Protein AF-0000000068883481 (afdb_homodimer)

Foldseek 3Di:
DPPPDPVVVVVVLVVVLVVVLVVPQDPVLCVLLVPPLVVLLVQVVVVVDFDFLVNVCVVVVHDSVVSVVSVVVNVVSVQWDWDADDVDRVTTGIHGDPVSVVSNVRSVVSSVVSVCVSQPPPDPVRVVVVVVVVVVVVVVVVVVVVVVVVVPPPPPPPPPDPPPPDPPPPPPPPPPD/DPPPDPVVVVVVLVVVLVVVLVVPQDPVLCVLLVPPLVVLLVQVVPVVDFDFLVNVCVVVVHDSVVSVVSVVVNVVSVQWDWDADDVDRVTTTIHGDPVNVVSNVRSVVSSVVSVCVSQPPPDPVRVVVVVVVVVVVVVVVVVVVVVVVVVPPPPPPPPPPPPPDPPPPPPPPPPPD

pLDDT: mean 84.45, std 19.69, range [25.8, 98.0]

Radius of gyration: 30.81 Å; Cα contacts (8 Å, |Δi|>4): 284; chains: 2; bounding box: 156×58×74 Å

Organism: Bifidobacterium longum (strain NCC 2705) (NCBI:txid206672)

InterPro domains:
  IPR000835 MarR-type HTH domain [PF12802] (36-90)
  IPR000835 MarR-type HTH domain [PR00598] (68-83)
  IPR000835 MarR-type HTH domain [PR00598] (87-103)
  IPR000835 MarR-type HTH domain [PR00598] (117-137)
  IPR000835 MarR-type HTH domain [PS50995] (3-139)
  IPR000835 MarR-type HTH domain [SM00347] (25-127)
  IPR036388 Winged helix-like DNA-binding domain superfamily [G3DSA:1.10.10.10] (5-157)
  IPR036390 Winged helix DNA-binding domain superfamily [SSF46785] (11-139)

Secondary structure (DSSP, 8-state):
-----HHHHHHHHHHHHHHHHHHTS-HHHHHHHTT-HHHHHHHHHTTTS---HHHHHHHHT--HHHHHHHHHHHHHTTSEEEEEETTEEEEEEEEE-HHHHHHHHHHHHHHHHHHHHHTTT--HHHHHHHHHHHHHHHHHHHHHHHHHHHHHS------------------------/-----HHHHHHHHHHHHHHHHHHTS-HHHHHHHTT-HHHHHHHHHTTTS---HHHHHHHHT--HHHHHHHHHHHHHTTSEEEEEETTEEEEEEEEE-HHHHHHHHHHHHHHHHHHHHHTTT--HHHHHHHHHHHHHHHHHHHHHHHHHHHHHS------------------------

Nearest PDB structures (foldseek):
  3bpx-assembly1_A  TM=6.883E-01  e=1.322E-06  unclassified
  7dvt-assembly1_A  TM=6.111E-01  e=5.299E-07  Streptococcus agalactiae NEM316
  1lnw-assembly7_A  TM=6.909E-01  e=2.745E-06  Pseudomonas aeruginosa
  7dvr-assembly1_A-2  TM=5.542E-01  e=4.986E-07  Streptococcus agalactiae NEM316
  4zzl-assembly1_B  TM=6.519E-01  e=1.905E-06  Pseudomonas aeruginosa

Structure (mmCIF, N/CA/C/O backbone):
data_AF-0000000068883481-model_v1
#
loop_
_entity.id
_entity.type
_entity.pdbx_description
1 polymer 'Possible MarR-type transcriptional regulator'
#
loop_
_atom_site.group_PDB
_atom_site.id
_atom_site.type_symbol
_atom_site.label_atom_id
_atom_site.label_alt_id
_atom_site.label_comp_id
_atom_site.label_asym_id
_atom_site.label_entity_id
_atom_site.label_seq_id
_atom_site.pdbx_PDB_ins_code
_atom_site.Cartn_x
_atom_site.Cartn_y
_atom_site.Cartn_z
_atom_site.occupancy
_atom_site.B_iso_or_equiv
_atom_site.auth_seq_id
_atom_site.auth_comp_id
_atom_site.auth_asym_id
_atom_site.auth_atom_id
_atom_site.pdbx_PDB_model_num
ATOM 1 N N . MET A 1 1 ? 13.914 15.008 17.234 1 32.06 1 MET A N 1
ATOM 2 C CA . MET A 1 1 ? 14.109 13.648 16.75 1 32.06 1 MET A CA 1
ATOM 3 C C . MET A 1 1 ? 12.953 13.219 15.852 1 32.06 1 MET A C 1
ATOM 5 O O . MET A 1 1 ? 11.797 13.203 16.281 1 32.06 1 MET A O 1
ATOM 9 N N . ASP A 1 2 ? 12.742 13.68 14.773 1 41.66 2 ASP A N 1
ATOM 10 C CA . ASP A 1 2 ? 11.711 13.438 13.773 1 41.66 2 ASP A CA 1
ATOM 11 C C . ASP A 1 2 ? 11.242 11.984 13.812 1 41.66 2 ASP A C 1
ATOM 13 O O . ASP A 1 2 ? 11.984 11.078 13.422 1 41.66 2 ASP A O 1
ATOM 17 N N . GLN A 1 3 ? 10.891 11.477 15.055 1 51.5 3 GLN A N 1
ATOM 18 C CA . GLN A 1 3 ? 10.469 10.156 15.516 1 51.5 3 GLN A CA 1
ATOM 19 C C . GLN A 1 3 ? 9.852 9.352 14.383 1 51.5 3 GLN A C 1
ATOM 21 O O . GLN A 1 3 ? 8.922 9.812 13.711 1 51.5 3 GLN A O 1
ATOM 26 N N . HIS A 1 4 ? 10.727 8.469 13.859 1 62.94 4 HIS A N 1
ATOM 27 C CA . HIS A 1 4 ? 10.344 7.535 12.805 1 62.94 4 HIS A CA 1
ATOM 28 C C . HIS A 1 4 ? 8.969 6.926 13.078 1 62.94 4 HIS A C 1
ATOM 30 O O . HIS A 1 4 ? 8.773 6.27 14.109 1 62.94 4 HIS A O 1
ATOM 36 N N . ILE A 1 5 ? 7.996 7.52 12.43 1 85.19 5 ILE A N 1
ATOM 37 C CA . ILE A 1 5 ? 6.621 7.043 12.531 1 85.19 5 ILE A CA 1
ATOM 38 C C . ILE A 1 5 ? 6.539 5.602 12.031 1 85.19 5 ILE A C 1
ATOM 40 O O . ILE A 1 5 ? 6.891 5.316 10.883 1 85.19 5 ILE A O 1
ATOM 44 N N . LEU A 1 6 ? 6.324 4.699 12.992 1 92.56 6 LEU A N 1
ATOM 45 C CA . LEU A 1 6 ? 6.316 3.264 12.727 1 92.56 6 LEU A CA 1
ATOM 46 C C . LEU A 1 6 ? 5.438 2.938 11.523 1 92.56 6 LEU A C 1
ATOM 48 O O . LEU A 1 6 ? 5.816 2.131 10.672 1 92.56 6 LEU A O 1
ATOM 52 N N . SER A 1 7 ? 4.309 3.568 11.43 1 93.62 7 SER A N 1
ATOM 53 C CA . SER A 1 7 ? 3.385 3.287 10.336 1 93.62 7 SER A CA 1
ATOM 54 C C . SER A 1 7 ? 3.998 3.65 8.984 1 93.62 7 SER A C 1
ATOM 56 O O . SER A 1 7 ? 3.771 2.961 7.992 1 93.62 7 SER A O 1
ATOM 58 N N . ILE A 1 8 ? 4.785 4.633 8.961 1 89.88 8 ILE A N 1
ATOM 59 C CA . ILE A 1 8 ? 5.445 5.07 7.738 1 89.88 8 ILE A CA 1
ATOM 60 C C . ILE A 1 8 ? 6.543 4.074 7.359 1 89.88 8 ILE A C 1
ATOM 62 O O . ILE A 1 8 ? 6.684 3.717 6.188 1 89.88 8 ILE A O 1
ATOM 66 N N . GLU A 1 9 ? 7.273 3.656 8.312 1 93.38 9 GLU A N 1
ATOM 67 C CA . GLU A 1 9 ? 8.328 2.68 8.062 1 93.38 9 GLU A CA 1
ATOM 68 C C . GLU A 1 9 ? 7.754 1.349 7.59 1 93.38 9 GLU A C 1
ATOM 70 O O . GLU A 1 9 ? 8.312 0.703 6.703 1 93.38 9 GLU A O 1
ATOM 75 N N . MET A 1 10 ? 6.707 0.921 8.18 1 95.19 10 MET A N 1
ATOM 76 C CA . MET A 1 10 ? 6.039 -0.309 7.766 1 95.19 10 MET A CA 1
ATOM 77 C C . MET A 1 10 ? 5.547 -0.2 6.324 1 95.19 10 MET A C 1
ATOM 79 O O . MET A 1 10 ? 5.684 -1.145 5.543 1 95.19 10 MET A O 1
ATOM 83 N N . ARG A 1 11 ? 5.012 0.923 6.047 1 94 11 ARG A N 1
ATOM 84 C CA . ARG A 1 11 ? 4.566 1.168 4.68 1 94 11 ARG A CA 1
ATOM 85 C C . ARG A 1 11 ? 5.734 1.099 3.701 1 94 11 ARG A C 1
ATOM 87 O O . ARG A 1 11 ? 5.605 0.526 2.617 1 94 11 ARG A O 1
ATOM 94 N N . ALA A 1 12 ? 6.809 1.699 4.078 1 93.19 12 ALA A N 1
ATOM 95 C CA . ALA A 1 12 ? 7.992 1.679 3.221 1 93.19 12 ALA A CA 1
ATOM 96 C C . ALA A 1 12 ? 8.461 0.248 2.969 1 93.19 12 ALA A C 1
ATOM 98 O O . ALA A 1 12 ? 8.844 -0.096 1.848 1 93.19 12 ALA A O 1
ATOM 99 N N . VAL A 1 13 ? 8.445 -0.566 3.982 1 96.88 13 VAL A N 1
ATOM 100 C CA . VAL A 1 13 ? 8.844 -1.962 3.834 1 96.88 13 VAL A CA 1
ATOM 101 C C . VAL A 1 13 ? 7.891 -2.674 2.877 1 96.88 13 VAL A C 1
ATOM 103 O O . VAL A 1 13 ? 8.328 -3.377 1.964 1 96.88 13 VAL A O 1
ATOM 106 N N . THR A 1 14 ? 6.617 -2.484 3.111 1 96.44 14 THR A N 1
ATOM 107 C CA . THR A 1 14 ? 5.613 -3.135 2.273 1 96.44 14 THR A CA 1
ATOM 108 C C . THR A 1 14 ? 5.77 -2.709 0.816 1 96.44 14 THR A C 1
ATOM 110 O O . THR A 1 14 ? 5.699 -3.541 -0.091 1 96.44 14 THR A O 1
ATOM 113 N N . LYS A 1 15 ? 6.035 -1.488 0.583 1 94.38 15 LYS A N 1
ATOM 114 C CA . LYS A 1 15 ? 6.246 -0.984 -0.771 1 94.38 15 LYS A CA 1
ATOM 115 C C . LYS A 1 15 ? 7.508 -1.579 -1.39 1 94.38 15 LYS A C 1
ATOM 117 O O . LYS A 1 15 ? 7.512 -1.949 -2.566 1 94.38 15 LYS A O 1
ATOM 122 N N . ALA A 1 16 ? 8.547 -1.583 -0.617 1 95.38 16 ALA A N 1
ATOM 123 C CA . ALA A 1 16 ? 9.797 -2.154 -1.097 1 95.38 16 ALA A CA 1
ATOM 124 C C . ALA A 1 16 ? 9.625 -3.623 -1.47 1 95.38 16 ALA A C 1
ATOM 126 O O . ALA A 1 16 ? 10.164 -4.082 -2.484 1 95.38 16 ALA A O 1
ATOM 127 N N . VAL A 1 17 ? 8.914 -4.332 -0.667 1 96.31 17 VAL A N 1
ATOM 128 C CA . VAL A 1 17 ? 8.641 -5.738 -0.931 1 96.31 17 VAL A CA 1
ATOM 129 C C . VAL A 1 17 ? 7.863 -5.875 -2.24 1 96.31 17 VAL A C 1
ATOM 131 O O . VAL A 1 17 ? 8.219 -6.691 -3.096 1 96.31 17 VAL A O 1
ATOM 134 N N . ASP A 1 18 ? 6.852 -5.102 -2.379 1 93.69 18 ASP A N 1
ATOM 135 C CA . ASP A 1 18 ? 6.047 -5.152 -3.596 1 93.69 18 ASP A CA 1
ATOM 136 C C . ASP A 1 18 ? 6.898 -4.855 -4.828 1 93.69 18 ASP A C 1
ATOM 138 O O . ASP A 1 18 ? 6.785 -5.539 -5.848 1 93.69 18 ASP A O 1
ATOM 142 N N . ARG A 1 19 ? 7.68 -3.871 -4.703 1 92.56 19 ARG A N 1
ATOM 143 C CA . ARG A 1 19 ? 8.57 -3.502 -5.801 1 92.56 19 ARG A CA 1
ATOM 144 C C . ARG A 1 19 ? 9.523 -4.645 -6.141 1 92.56 19 ARG A C 1
ATOM 146 O O . ARG A 1 19 ? 9.688 -4.992 -7.309 1 92.56 19 ARG A O 1
ATOM 153 N N . TYR A 1 20 ? 10.117 -5.191 -5.133 1 94.25 20 TYR A N 1
ATOM 154 C CA . TYR A 1 20 ? 11.086 -6.266 -5.34 1 94.25 20 TYR A CA 1
ATOM 155 C C . TYR A 1 20 ? 10.422 -7.5 -5.93 1 94.25 20 TYR A C 1
ATOM 157 O O . TYR A 1 20 ? 11 -8.18 -6.781 1 94.25 20 TYR A O 1
ATOM 165 N N . LEU A 1 21 ? 9.234 -7.777 -5.523 1 93.12 21 LEU A N 1
ATOM 166 C CA . LEU A 1 21 ? 8.477 -8.883 -6.098 1 93.12 21 LEU A CA 1
ATOM 167 C C . LEU A 1 21 ? 8.25 -8.672 -7.59 1 93.12 21 LEU A C 1
ATOM 169 O O . LEU A 1 21 ? 8.344 -9.617 -8.375 1 93.12 21 LEU A O 1
ATOM 173 N N . GLY A 1 22 ? 7.953 -7.496 -7.934 1 91.62 22 GLY A N 1
ATOM 174 C CA . GLY A 1 22 ? 7.789 -7.168 -9.344 1 91.62 22 GLY A CA 1
ATOM 175 C C . GLY A 1 22 ? 9.07 -7.316 -10.141 1 91.62 22 GLY A C 1
ATOM 176 O O . GLY A 1 22 ? 9.07 -7.895 -11.227 1 91.62 22 GLY A O 1
ATOM 177 N N . GLU A 1 23 ? 10.102 -6.82 -9.562 1 90.19 23 GLU A N 1
ATOM 178 C CA . GLU A 1 23 ? 11.391 -6.828 -10.242 1 90.19 23 GLU A CA 1
ATOM 179 C C . GLU A 1 23 ? 11.938 -8.242 -10.375 1 90.19 23 GLU A C 1
ATOM 181 O O . GLU A 1 23 ? 12.539 -8.594 -11.391 1 90.19 23 GLU A O 1
ATOM 186 N N . SER A 1 24 ? 11.758 -9.031 -9.367 1 92.81 24 SER A N 1
ATOM 187 C CA . SER A 1 24 ? 12.359 -10.359 -9.328 1 92.81 24 SER A CA 1
ATOM 188 C C . SER A 1 24 ? 11.422 -11.406 -9.938 1 92.81 24 SER A C 1
ATOM 190 O O . SER A 1 24 ? 11.742 -12.594 -9.945 1 92.81 24 SER A O 1
ATOM 192 N N . MET A 1 25 ? 10.336 -10.961 -10.391 1 92 25 MET A N 1
ATOM 193 C CA . MET A 1 25 ? 9.398 -11.875 -11.039 1 92 25 MET A CA 1
ATOM 194 C C . MET A 1 25 ? 10.055 -12.57 -12.227 1 92 25 MET A C 1
ATOM 196 O O . MET A 1 25 ? 10.711 -11.922 -13.047 1 92 25 MET A O 1
ATOM 200 N N . PRO A 1 26 ? 9.812 -13.859 -12.281 1 90.19 26 PRO A N 1
ATOM 201 C CA . PRO A 1 26 ? 10.391 -14.562 -13.43 1 90.19 26 PRO A CA 1
ATOM 202 C C . PRO A 1 26 ? 9.93 -13.977 -14.766 1 90.19 26 PRO A C 1
ATOM 204 O O . PRO A 1 26 ? 8.766 -13.594 -14.906 1 90.19 26 PRO A O 1
ATOM 207 N N . GLN A 1 27 ? 10.836 -14 -15.688 1 87.19 27 GLN A N 1
ATOM 208 C CA . GLN A 1 27 ? 10.562 -13.43 -17 1 87.19 27 GLN A CA 1
ATOM 209 C C . GLN A 1 27 ? 9.398 -14.141 -17.688 1 87.19 27 GLN A C 1
ATOM 211 O O . GLN A 1 27 ? 8.562 -13.5 -18.312 1 87.19 27 GLN A O 1
ATOM 216 N N . THR A 1 28 ? 9.336 -15.383 -17.531 1 85.5 28 THR A N 1
ATOM 217 C CA . THR A 1 28 ? 8.273 -16.172 -18.156 1 85.5 28 THR A CA 1
ATOM 218 C C . THR A 1 28 ? 6.906 -15.734 -17.641 1 85.5 28 THR A C 1
ATOM 220 O O . THR A 1 28 ? 5.965 -15.586 -18.422 1 85.5 28 THR A O 1
ATOM 223 N N . ALA A 1 29 ? 6.848 -15.5 -16.375 1 89.06 29 ALA A N 1
ATOM 224 C CA . ALA A 1 29 ? 5.594 -15.047 -15.781 1 89.06 29 ALA A CA 1
ATOM 225 C C . ALA A 1 29 ? 5.25 -13.625 -16.234 1 89.06 29 ALA A C 1
ATOM 227 O O . ALA A 1 29 ? 4.094 -13.336 -16.547 1 89.06 29 ALA A O 1
ATOM 228 N N . ARG A 1 30 ? 6.258 -12.836 -16.281 1 86.94 30 ARG A N 1
ATOM 229 C CA . ARG A 1 30 ? 6.059 -11.453 -16.719 1 86.94 30 ARG A CA 1
ATOM 230 C C . ARG A 1 30 ? 5.535 -11.398 -18.156 1 86.94 30 ARG A C 1
ATOM 232 O O . ARG A 1 30 ? 4.562 -10.695 -18.438 1 86.94 30 ARG A O 1
ATOM 239 N N . GLU A 1 31 ? 6.113 -12.117 -18.969 1 85 31 GLU A N 1
ATOM 240 C CA . GLU A 1 31 ? 5.758 -12.117 -20.391 1 85 31 GLU A CA 1
ATOM 241 C C . GLU A 1 31 ? 4.387 -12.742 -20.625 1 85 31 GLU A C 1
ATOM 243 O O . GLU A 1 31 ? 3.596 -12.242 -21.422 1 85 31 GLU A O 1
ATOM 248 N N . THR A 1 32 ? 4.133 -13.742 -19.922 1 84.56 32 THR A N 1
ATOM 249 C CA . THR A 1 32 ? 2.898 -14.492 -20.125 1 84.56 32 THR A CA 1
ATOM 250 C C . THR A 1 32 ? 1.702 -13.719 -19.578 1 84.56 32 THR A C 1
ATOM 252 O O . THR A 1 32 ? 0.624 -13.727 -20.172 1 84.56 32 THR A O 1
ATOM 255 N N . THR A 1 33 ? 1.95 -12.945 -18.562 1 82.75 33 THR A N 1
ATOM 256 C CA . THR A 1 33 ? 0.82 -12.305 -17.906 1 82.75 33 THR A CA 1
ATOM 257 C C . THR A 1 33 ? 0.653 -10.867 -18.391 1 82.75 33 THR A C 1
ATOM 259 O O . THR A 1 33 ? -0.414 -10.273 -18.219 1 82.75 33 THR A O 1
ATOM 262 N N . GLY A 1 34 ? 1.689 -10.367 -19 1 78.75 34 GLY A N 1
ATOM 263 C CA . GLY A 1 34 ? 1.624 -9.008 -19.5 1 78.75 34 GLY A CA 1
ATOM 264 C C . GLY A 1 34 ? 1.314 -7.988 -18.422 1 78.75 34 GLY A C 1
ATOM 265 O O . GLY A 1 34 ? 0.537 -7.059 -18.641 1 78.75 34 GLY A O 1
ATOM 266 N N . GLY A 1 35 ? 1.676 -8.289 -17.281 1 78.38 35 GLY A N 1
ATOM 267 C CA . GLY A 1 35 ? 1.436 -7.348 -16.203 1 78.38 35 GLY A CA 1
ATOM 268 C C . GLY A 1 35 ? 0.246 -7.719 -15.336 1 78.38 35 GLY A C 1
A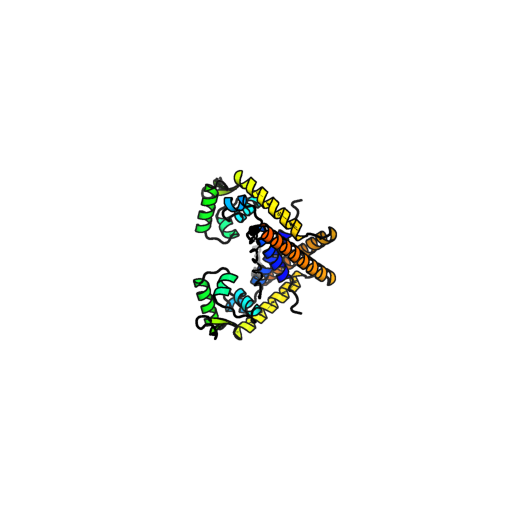TOM 269 O O . GLY A 1 35 ? -0.06 -7.031 -14.359 1 78.38 35 GLY A O 1
ATOM 270 N N . ASN A 1 36 ? -0.346 -8.836 -15.625 1 86.44 36 ASN A N 1
ATOM 271 C CA . ASN A 1 36 ? -1.564 -9.18 -14.898 1 86.44 36 ASN A CA 1
ATOM 272 C C . ASN A 1 36 ? -1.319 -10.305 -13.898 1 86.44 36 ASN A C 1
ATOM 274 O O . ASN A 1 36 ? -2.244 -11.039 -13.547 1 86.44 36 ASN A O 1
ATOM 278 N N . ALA A 1 37 ? -0.091 -10.43 -13.516 1 91.75 37 ALA A N 1
ATOM 279 C CA . ALA A 1 37 ? 0.292 -11.438 -12.539 1 91.75 37 ALA A CA 1
ATOM 280 C C . ALA A 1 37 ? -0.534 -11.312 -11.258 1 91.75 37 ALA A C 1
ATOM 282 O O . ALA A 1 37 ? -0.848 -12.312 -10.609 1 91.75 37 ALA A O 1
ATOM 283 N N . HIS A 1 38 ? -0.896 -10.148 -10.961 1 90.62 38 HIS A N 1
ATOM 284 C CA . HIS A 1 38 ? -1.665 -9.914 -9.742 1 90.62 38 HIS A CA 1
ATOM 285 C C . HIS A 1 38 ? -3.062 -10.516 -9.852 1 90.62 38 HIS A C 1
ATOM 287 O O . HIS A 1 38 ? -3.615 -10.992 -8.859 1 90.62 38 HIS A O 1
ATOM 293 N N . ILE A 1 39 ? -3.596 -10.484 -10.992 1 94 39 ILE A N 1
ATOM 294 C CA . ILE A 1 39 ? -4.914 -11.078 -11.188 1 94 39 ILE A CA 1
ATOM 295 C C . ILE A 1 39 ? -4.82 -12.594 -11.078 1 94 39 ILE A C 1
ATOM 297 O O . ILE A 1 39 ? -5.668 -13.234 -10.445 1 94 39 ILE A O 1
ATOM 301 N N . ILE A 1 40 ? -3.814 -13.141 -11.648 1 94.56 40 ILE A N 1
ATOM 302 C CA . ILE A 1 40 ? -3.592 -14.578 -11.586 1 94.56 40 ILE A CA 1
ATOM 303 C C . ILE A 1 40 ? -3.441 -15.016 -10.133 1 94.56 40 ILE A C 1
ATOM 305 O O . ILE A 1 40 ? -4.062 -15.992 -9.703 1 94.56 40 ILE A O 1
ATOM 309 N N . MET A 1 41 ? -2.684 -14.281 -9.438 1 93.06 41 MET A N 1
ATOM 310 C CA . MET A 1 41 ? -2.463 -14.617 -8.031 1 93.06 41 MET A CA 1
ATOM 311 C C . MET A 1 41 ? -3.75 -14.469 -7.23 1 93.06 41 MET A C 1
ATOM 313 O O . MET A 1 41 ? -4.023 -15.266 -6.332 1 93.06 41 MET A O 1
ATOM 317 N N . PHE A 1 42 ? -4.438 -13.461 -7.512 1 93.12 42 PHE A N 1
ATOM 318 C CA . PHE A 1 42 ? -5.715 -13.258 -6.836 1 93.12 42 PHE A CA 1
ATOM 319 C C . PHE A 1 42 ? -6.641 -14.445 -7.07 1 93.12 42 PHE A C 1
ATOM 321 O O . PHE A 1 42 ? -7.227 -14.977 -6.129 1 93.12 42 PHE A O 1
ATOM 328 N N . LEU A 1 43 ? -6.762 -14.875 -8.297 1 95.81 43 LEU A N 1
ATOM 329 C CA . LEU A 1 43 ? -7.598 -16.016 -8.641 1 95.81 43 LEU A CA 1
ATOM 330 C C . LEU A 1 43 ? -7.094 -17.297 -7.965 1 95.81 43 LEU A C 1
ATOM 332 O O . LEU A 1 43 ? -7.887 -18.094 -7.461 1 95.81 43 LEU A O 1
ATOM 336 N N . ALA A 1 44 ? -5.797 -17.453 -7.949 1 94.69 44 ALA A N 1
ATOM 337 C CA . ALA A 1 44 ? -5.184 -18.625 -7.34 1 94.69 44 ALA A CA 1
ATOM 338 C C . ALA A 1 44 ? -5.508 -18.703 -5.852 1 94.69 44 ALA A C 1
ATOM 340 O O . ALA A 1 44 ? -5.773 -19.781 -5.32 1 94.69 44 ALA A O 1
ATOM 341 N N . ARG A 1 45 ? -5.559 -17.625 -5.203 1 90.62 45 ARG A N 1
ATOM 342 C CA . ARG A 1 45 ? -5.809 -17.562 -3.766 1 90.62 45 ARG A CA 1
ATOM 343 C C . ARG A 1 45 ? -7.293 -17.734 -3.461 1 90.62 45 ARG A C 1
ATOM 345 O O . ARG A 1 45 ? -7.672 -17.984 -2.312 1 90.62 45 ARG A O 1
ATOM 352 N N . ASN A 1 46 ? -8.07 -17.578 -4.453 1 93.31 46 ASN A N 1
ATOM 353 C CA . ASN A 1 46 ? -9.516 -17.641 -4.246 1 93.31 46 ASN A CA 1
ATOM 354 C C . ASN A 1 46 ? -10.148 -18.781 -5.039 1 93.31 46 ASN A C 1
ATOM 356 O O . ASN A 1 46 ? -11.281 -18.656 -5.516 1 93.31 46 ASN A O 1
ATOM 360 N N . ARG A 1 47 ? -9.461 -19.797 -5.324 1 91.19 47 ARG A N 1
ATOM 361 C CA . ARG A 1 47 ? -9.945 -20.953 -6.094 1 91.19 47 ARG A CA 1
ATOM 362 C C . ARG A 1 47 ? -11.188 -21.547 -5.457 1 91.19 47 ARG A C 1
ATOM 364 O O . ARG A 1 47 ? -12.008 -22.156 -6.148 1 91.19 47 ARG A O 1
ATOM 371 N N . GLY A 1 48 ? -11.414 -21.312 -4.262 1 87.75 48 GLY A N 1
ATOM 372 C CA . GLY A 1 48 ? -12.555 -21.891 -3.566 1 87.75 48 GLY A CA 1
ATOM 373 C C . GLY A 1 48 ? -13.82 -21.047 -3.713 1 87.75 48 GLY A C 1
ATOM 374 O O . GLY A 1 48 ? -14.898 -21.469 -3.281 1 87.75 48 GLY A O 1
ATOM 375 N N . ARG A 1 49 ? -13.727 -20 -4.391 1 91.31 49 ARG A N 1
ATOM 376 C CA . ARG A 1 49 ? -14.852 -19.078 -4.574 1 91.31 49 ARG A CA 1
ATOM 377 C C . ARG A 1 49 ? -15.117 -18.828 -6.055 1 91.31 49 ARG A C 1
ATOM 379 O O . ARG A 1 49 ? -14.203 -18.938 -6.879 1 91.31 49 ARG A O 1
ATOM 386 N N . GLU A 1 50 ? -16.391 -18.578 -6.316 1 93.62 50 GLU A N 1
ATOM 387 C CA . GLU A 1 50 ? -16.719 -18.141 -7.668 1 93.62 50 GLU A CA 1
ATOM 388 C C . GLU A 1 50 ? -16.391 -16.656 -7.871 1 93.62 50 GLU A C 1
ATOM 390 O O . GLU A 1 50 ? -16.984 -15.789 -7.23 1 93.62 50 GLU A O 1
ATOM 395 N N . ILE A 1 51 ? -15.461 -16.453 -8.758 1 96.62 51 ILE A N 1
ATOM 396 C CA . ILE A 1 51 ? -15.047 -15.078 -9.031 1 96.62 51 ILE A CA 1
ATOM 397 C C . ILE A 1 51 ? -15.578 -14.641 -10.391 1 96.62 51 ILE A C 1
ATOM 399 O O . ILE A 1 51 ? -15.445 -15.367 -11.383 1 96.62 51 ILE A O 1
ATOM 403 N N . TYR A 1 52 ? -16.172 -13.453 -10.383 1 96.56 52 TYR A N 1
ATOM 404 C CA . TYR A 1 52 ? -16.719 -12.883 -11.609 1 96.56 52 TYR A CA 1
ATOM 405 C C . TYR A 1 52 ? -15.992 -11.602 -11.984 1 96.56 52 TYR A C 1
ATOM 407 O O . TYR A 1 52 ? -15.164 -11.102 -11.219 1 96.56 52 TYR A O 1
ATOM 415 N N . GLN A 1 53 ? -16.328 -11.203 -13.195 1 95.88 53 GLN A N 1
ATOM 416 C CA . GLN A 1 53 ? -15.648 -10.008 -13.68 1 95.88 53 GLN A CA 1
ATOM 417 C C . GLN A 1 53 ? -15.852 -8.836 -12.727 1 95.88 53 GLN A C 1
ATOM 419 O O . GLN A 1 53 ? -14.93 -8.047 -12.492 1 95.88 53 GLN A O 1
ATOM 424 N N . HIS A 1 54 ? -17 -8.766 -12.18 1 94.69 54 HIS A N 1
ATOM 425 C CA . HIS A 1 54 ? -17.297 -7.652 -11.289 1 94.69 54 HIS A CA 1
ATOM 426 C C . HIS A 1 54 ? -16.391 -7.66 -10.062 1 94.69 54 HIS A C 1
ATOM 428 O O . HIS A 1 54 ? -15.953 -6.602 -9.602 1 94.69 54 HIS A O 1
ATOM 434 N N . THR A 1 55 ? -16.094 -8.797 -9.602 1 94.5 55 THR A N 1
ATOM 435 C CA . THR A 1 55 ? -15.18 -8.922 -8.469 1 94.5 55 THR A CA 1
ATOM 436 C C . THR A 1 55 ? -13.797 -8.375 -8.82 1 94.5 55 THR A C 1
ATOM 438 O O . THR A 1 55 ? -13.172 -7.688 -8.008 1 94.5 55 THR A O 1
ATOM 441 N N . ILE A 1 56 ? -13.336 -8.617 -9.969 1 95 56 ILE A N 1
ATOM 442 C CA . ILE A 1 56 ? -12.039 -8.156 -10.453 1 95 56 ILE A CA 1
ATOM 443 C C . ILE A 1 56 ? -12.047 -6.633 -10.57 1 95 56 ILE A C 1
ATOM 445 O O . ILE A 1 56 ? -11.094 -5.969 -10.164 1 95 56 ILE A O 1
ATOM 449 N N . GLU A 1 57 ? -13.125 -6.105 -11.07 1 92.25 57 GLU A N 1
ATOM 450 C CA . GLU A 1 57 ? -13.289 -4.66 -11.203 1 92.25 57 GLU A CA 1
ATOM 451 C C . GLU A 1 57 ? -13.148 -3.963 -9.859 1 92.25 57 GLU A C 1
ATOM 453 O O . GLU A 1 57 ? -12.391 -2.994 -9.734 1 92.25 57 GLU A O 1
ATOM 458 N N . GLN A 1 58 ? -13.758 -4.523 -8.922 1 87.81 58 GLN A N 1
ATOM 459 C CA . GLN A 1 58 ? -13.773 -3.932 -7.586 1 87.81 58 GLN A CA 1
ATOM 460 C C . GLN A 1 58 ? -12.43 -4.105 -6.883 1 87.81 58 GLN A C 1
ATOM 462 O O . GLN A 1 58 ? -11.891 -3.15 -6.324 1 87.81 58 GLN A O 1
ATOM 467 N N . LYS A 1 59 ? -11.898 -5.262 -7.012 1 88.31 59 LYS A N 1
ATOM 468 C CA . LYS A 1 59 ? -10.672 -5.598 -6.293 1 88.31 59 LYS A CA 1
ATOM 469 C C . LYS A 1 59 ? -9.492 -4.781 -6.812 1 88.31 59 LYS A C 1
ATOM 471 O O . LYS A 1 59 ? -8.648 -4.336 -6.031 1 88.31 59 LYS A O 1
ATOM 476 N N . PHE A 1 60 ? -9.469 -4.543 -8.109 1 85.94 60 PHE A N 1
ATOM 477 C CA . PHE A 1 60 ? -8.305 -3.91 -8.703 1 85.94 60 PHE A CA 1
ATOM 478 C C . PHE A 1 60 ? -8.617 -2.484 -9.141 1 85.94 60 PHE A C 1
ATOM 480 O O . PHE A 1 60 ? -7.781 -1.811 -9.742 1 85.94 60 PHE A O 1
ATOM 487 N N . CYS A 1 61 ? -9.781 -2.039 -8.836 1 81.5 61 CYS A N 1
ATOM 488 C CA . CYS A 1 61 ? -10.219 -0.67 -9.078 1 81.5 61 CYS A CA 1
ATOM 489 C C . CYS A 1 61 ? -10.016 -0.286 -10.539 1 81.5 61 CYS A C 1
ATOM 491 O O . CYS A 1 61 ? -9.43 0.753 -10.836 1 81.5 61 CYS A O 1
ATOM 493 N N . ILE A 1 62 ? -10.523 -1.105 -11.375 1 84.69 62 ILE A N 1
ATOM 494 C CA . ILE A 1 62 ? -10.477 -0.829 -12.805 1 84.69 62 ILE A CA 1
ATOM 495 C C . ILE A 1 62 ? -11.891 -0.824 -13.383 1 84.69 62 ILE A C 1
ATOM 497 O O . ILE A 1 62 ? -12.812 -1.38 -12.781 1 84.69 62 ILE A O 1
ATOM 501 N N . THR A 1 63 ? -12.055 -0.196 -14.469 1 88.5 63 THR A N 1
ATOM 502 C CA . THR A 1 63 ? -13.367 -0.068 -15.102 1 88.5 63 THR A CA 1
ATOM 503 C C . THR A 1 63 ? -13.773 -1.381 -15.766 1 88.5 63 THR A C 1
ATOM 505 O O . THR A 1 63 ? -12.938 -2.25 -16 1 88.5 63 THR A O 1
ATOM 508 N N . ARG A 1 64 ? -15.039 -1.428 -16.047 1 94.25 64 ARG A N 1
ATOM 509 C CA . ARG A 1 64 ? -15.594 -2.602 -16.719 1 94.25 64 ARG A CA 1
ATOM 510 C C . ARG A 1 64 ? -14.922 -2.83 -18.062 1 94.25 64 ARG A C 1
ATOM 512 O O . ARG A 1 64 ? -14.586 -3.965 -18.406 1 94.25 64 ARG A O 1
ATOM 519 N N . SER A 1 65 ? -14.766 -1.839 -18.75 1 95.81 65 SER A N 1
ATOM 520 C CA . SER A 1 65 ? -14.148 -1.932 -20.078 1 95.81 65 SER A CA 1
ATOM 521 C C . SER A 1 65 ? -12.727 -2.479 -19.984 1 95.81 65 SER A C 1
ATOM 523 O O . SER A 1 65 ? -12.344 -3.354 -20.766 1 95.81 65 SER A O 1
ATOM 525 N N . THR A 1 66 ? -12.016 -2.016 -19.047 1 91.56 66 THR A N 1
ATOM 526 C CA . THR A 1 66 ? -10.648 -2.479 -18.844 1 91.56 66 THR A CA 1
ATOM 527 C C . THR A 1 66 ? -10.633 -3.945 -18.422 1 91.56 66 THR A C 1
ATOM 529 O O . THR A 1 66 ? -9.844 -4.738 -18.938 1 91.56 66 THR A O 1
ATOM 532 N N . ALA A 1 67 ? -11.469 -4.18 -17.484 1 95.5 67 ALA A N 1
ATOM 533 C CA . ALA A 1 67 ? -11.547 -5.559 -17.016 1 95.5 67 ALA A CA 1
ATOM 534 C C . ALA A 1 67 ? -11.875 -6.516 -18.156 1 95.5 67 ALA A C 1
ATOM 536 O O . ALA A 1 67 ? -11.258 -7.57 -18.297 1 95.5 67 ALA A O 1
ATOM 537 N N . SER A 1 68 ? -12.812 -6.145 -18.938 1 96.56 68 SER A N 1
ATOM 538 C CA . SER A 1 68 ? -13.211 -6.984 -20.062 1 96.56 68 SER A CA 1
ATOM 539 C C . SER A 1 68 ? -12.047 -7.207 -21.016 1 96.56 68 SER A C 1
ATOM 541 O O . SER A 1 68 ? -11.781 -8.336 -21.438 1 96.56 68 SER A O 1
ATOM 543 N N . ARG A 1 69 ? -11.375 -6.195 -21.281 1 96.06 69 ARG A N 1
ATOM 544 C CA . ARG A 1 69 ? -10.242 -6.27 -22.188 1 96.06 69 ARG A CA 1
ATOM 545 C C . ARG A 1 69 ? -9.133 -7.156 -21.625 1 96.06 69 ARG A C 1
ATOM 547 O O . ARG A 1 69 ? -8.617 -8.031 -22.328 1 96.06 69 ARG A O 1
ATOM 554 N N . VAL A 1 70 ? -8.812 -6.949 -20.422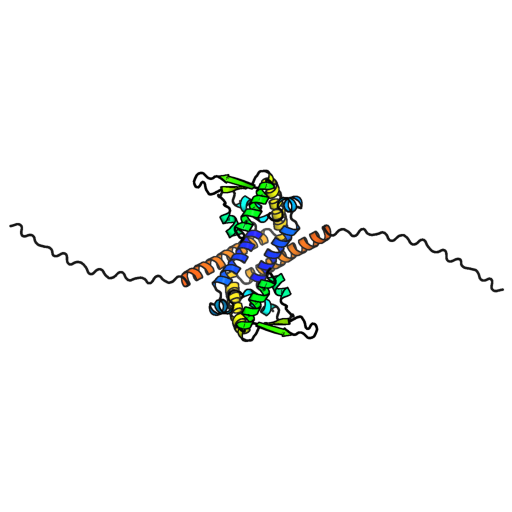 1 95.06 70 VAL A N 1
ATOM 555 C CA . VAL A 1 70 ? -7.719 -7.68 -19.781 1 95.06 70 VAL A CA 1
ATOM 556 C C . VAL A 1 70 ? -8.086 -9.156 -19.672 1 95.06 70 VAL A C 1
ATOM 558 O O . VAL A 1 70 ? -7.266 -10.031 -19.969 1 95.06 70 VAL A O 1
ATOM 561 N N . LEU A 1 71 ? -9.281 -9.398 -19.312 1 96.69 71 LEU A N 1
ATOM 562 C CA . LEU A 1 71 ? -9.711 -10.781 -19.156 1 96.69 71 LEU A CA 1
ATOM 563 C C . LEU A 1 71 ? -9.789 -11.484 -20.5 1 96.69 71 LEU A C 1
ATOM 565 O O . LEU A 1 71 ? -9.469 -12.672 -20.609 1 96.69 71 LEU A O 1
ATOM 569 N N . ALA A 1 72 ? -10.227 -10.766 -21.484 1 96.88 72 ALA A N 1
ATOM 570 C CA . ALA A 1 72 ? -10.258 -11.336 -22.828 1 96.88 72 ALA A CA 1
ATOM 571 C C . ALA A 1 72 ? -8.859 -11.695 -23.312 1 96.88 72 ALA A C 1
ATOM 573 O O . ALA A 1 72 ? -8.648 -12.758 -23.906 1 96.88 72 ALA A O 1
ATOM 574 N N . LEU A 1 73 ? -7.965 -10.875 -23.047 1 95.31 73 LEU A N 1
ATOM 575 C CA . LEU A 1 73 ? -6.578 -11.133 -23.422 1 95.31 73 LEU A CA 1
ATOM 576 C C . LEU A 1 73 ? -6.027 -12.336 -22.672 1 95.31 73 LEU A C 1
ATOM 578 O O . LEU A 1 73 ? -5.336 -13.172 -23.25 1 95.31 73 LEU A O 1
ATOM 582 N N . MET A 1 74 ? -6.328 -12.422 -21.406 1 96.19 74 MET A N 1
ATOM 583 C CA . MET A 1 74 ? -5.871 -13.547 -20.594 1 96.19 74 MET A CA 1
ATOM 584 C C . MET A 1 74 ? -6.48 -14.859 -21.078 1 96.19 74 MET A C 1
ATOM 586 O O . MET A 1 74 ? -5.812 -15.891 -21.078 1 96.19 74 MET A O 1
ATOM 590 N N . GLU A 1 75 ? -7.656 -14.789 -21.453 1 96.88 75 GLU A N 1
ATOM 591 C CA . GLU A 1 75 ? -8.328 -15.953 -22.016 1 96.88 75 GLU A CA 1
ATOM 592 C C . GLU A 1 75 ? -7.699 -16.359 -23.344 1 96.88 75 GLU A C 1
ATOM 594 O O . GLU A 1 75 ? -7.449 -17.547 -23.578 1 96.88 75 GLU A O 1
ATOM 599 N N . LYS A 1 76 ? -7.445 -15.43 -24.172 1 96.06 76 LYS A N 1
ATOM 600 C CA . LYS A 1 76 ? -6.809 -15.68 -25.453 1 96.06 76 LYS A CA 1
ATOM 601 C C . LYS A 1 76 ? -5.438 -16.328 -25.266 1 96.06 76 LYS A C 1
ATOM 603 O O . LYS A 1 76 ? -5.047 -17.188 -26.047 1 96.06 76 LYS A O 1
ATOM 608 N N . LYS A 1 77 ? -4.746 -15.953 -24.203 1 94.62 77 LYS A N 1
ATOM 609 C CA . LYS A 1 77 ? -3.42 -16.484 -23.922 1 94.62 77 LYS A CA 1
ATOM 610 C C . LYS A 1 77 ? -3.512 -17.844 -23.234 1 94.62 77 LYS A C 1
ATOM 612 O O . LYS A 1 77 ? -2.49 -18.469 -22.938 1 94.62 77 LYS A O 1
ATOM 617 N N . GLY A 1 78 ? -4.711 -18.234 -22.938 1 95.12 78 GLY A N 1
ATOM 618 C CA . GLY A 1 78 ? -4.934 -19.547 -22.344 1 95.12 78 GLY A CA 1
ATOM 619 C C . GLY A 1 78 ? -4.688 -19.562 -20.859 1 95.12 78 GLY A C 1
ATOM 620 O O . GLY A 1 78 ? -4.402 -20.625 -20.281 1 95.12 78 GLY A O 1
ATOM 621 N N . LEU A 1 79 ? -4.773 -18.469 -20.188 1 96.25 79 LEU A N 1
ATOM 622 C CA . LEU A 1 79 ? -4.461 -18.391 -18.766 1 96.25 79 LEU A CA 1
ATOM 623 C C . LEU A 1 79 ? -5.715 -18.562 -17.922 1 96.25 79 LEU A C 1
ATOM 625 O O . LEU A 1 79 ? -5.641 -19.047 -16.781 1 96.25 79 LEU A O 1
ATOM 629 N N . ILE A 1 80 ? -6.797 -18.109 -18.453 1 97.38 80 ILE A N 1
ATOM 630 C CA . ILE A 1 80 ? -8.062 -18.266 -17.75 1 97.38 80 ILE A CA 1
ATOM 631 C C . ILE A 1 80 ? -9.125 -18.812 -18.688 1 97.38 80 ILE A C 1
ATOM 633 O O . ILE A 1 80 ? -8.93 -18.844 -19.906 1 97.38 80 ILE A O 1
ATOM 637 N N . ALA A 1 81 ? -10.203 -19.312 -18.141 1 97.38 81 ALA A N 1
ATOM 638 C CA . ALA A 1 81 ? -11.438 -19.672 -18.844 1 97.38 81 ALA A CA 1
ATOM 639 C C . ALA A 1 81 ? -12.656 -19.062 -18.156 1 97.38 81 ALA A C 1
ATOM 641 O O . ALA A 1 81 ? -12.648 -18.859 -16.938 1 97.38 81 ALA A O 1
ATOM 642 N N . ARG A 1 82 ? -13.602 -18.75 -18.953 1 96.44 82 ARG A N 1
ATOM 643 C CA . ARG A 1 82 ? -14.883 -18.281 -18.438 1 96.44 82 ARG A CA 1
ATOM 644 C C . ARG A 1 82 ? -15.938 -19.375 -18.547 1 96.44 82 ARG A C 1
ATOM 646 O O . ARG A 1 82 ? -16.234 -19.844 -19.641 1 96.44 82 ARG A O 1
ATOM 653 N N . GLU A 1 83 ? -16.438 -19.688 -17.406 1 95.75 83 GLU A N 1
ATOM 654 C CA . GLU A 1 83 ? -17.375 -20.812 -17.375 1 95.75 83 GLU A CA 1
ATOM 655 C C . GLU A 1 83 ? -18.766 -20.359 -16.922 1 95.75 83 GLU A C 1
ATOM 657 O O . GLU A 1 83 ? -18.891 -19.547 -16 1 95.75 83 GLU A O 1
ATOM 662 N N . SER A 1 84 ? -19.719 -20.969 -17.531 1 94.31 84 SER A N 1
ATOM 663 C CA . SER A 1 84 ? -21.094 -20.688 -17.109 1 94.31 84 SER A CA 1
ATOM 664 C C . SER A 1 84 ? -21.406 -21.328 -15.766 1 94.31 84 SER A C 1
ATOM 666 O O . SER A 1 84 ? -20.828 -22.359 -15.414 1 94.31 84 SER A O 1
ATOM 668 N N . VAL A 1 85 ? -22.281 -20.562 -15.039 1 91.56 85 VAL A N 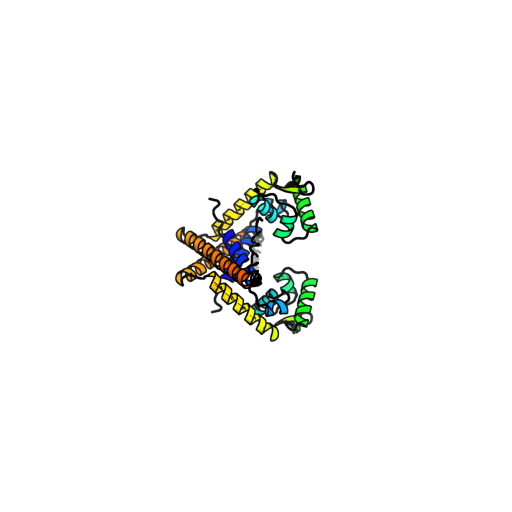1
ATOM 669 C CA . VAL A 1 85 ? -22.734 -21.125 -13.773 1 91.56 85 VAL A CA 1
ATOM 670 C C . VAL A 1 85 ? -24.219 -21.438 -13.852 1 91.56 85 VAL A C 1
ATOM 672 O O . VAL A 1 85 ? -24.984 -20.75 -14.531 1 91.56 85 VAL A O 1
ATOM 675 N N . GLU A 1 86 ? -24.578 -22.422 -13.18 1 90.69 86 GLU A N 1
ATOM 676 C CA . GLU A 1 86 ? -25.922 -22.953 -13.273 1 90.69 86 GLU A CA 1
ATOM 677 C C . GLU A 1 86 ? -26.953 -21.953 -12.742 1 90.69 86 GLU A C 1
ATOM 679 O O . GLU A 1 86 ? -28.047 -21.828 -13.297 1 90.69 86 GLU A O 1
ATOM 684 N N . HIS A 1 87 ? -26.531 -21.328 -11.727 1 91.19 87 HIS A N 1
ATOM 685 C CA . HIS A 1 87 ? -27.5 -20.516 -11.008 1 91.19 87 HIS A CA 1
ATOM 686 C C . HIS A 1 87 ? -27.734 -19.172 -11.719 1 91.19 87 HIS A C 1
ATOM 688 O O . HIS A 1 87 ? -28.672 -18.453 -11.398 1 91.19 87 HIS A O 1
ATOM 694 N N . ASP A 1 88 ? -26.953 -18.75 -12.539 1 88.31 88 ASP A N 1
ATOM 695 C CA . ASP A 1 88 ? -27.078 -17.484 -13.258 1 88.31 88 ASP A CA 1
ATOM 696 C C . ASP A 1 88 ? -26.422 -17.562 -14.633 1 88.31 88 ASP A C 1
ATOM 698 O O . ASP A 1 88 ? -25.203 -17.406 -14.75 1 88.31 88 ASP A O 1
ATOM 702 N N . ALA A 1 89 ? -27.234 -17.641 -15.672 1 86.44 89 ALA A N 1
ATOM 703 C CA . ALA A 1 89 ? -26.75 -17.859 -17.031 1 86.44 89 ALA A CA 1
ATOM 704 C C . ALA A 1 89 ? -26 -16.641 -17.547 1 86.44 89 ALA A C 1
ATOM 706 O O . ALA A 1 89 ? -25.203 -16.734 -18.484 1 86.44 89 ALA A O 1
ATOM 707 N N . ARG A 1 90 ? -26.188 -15.57 -16.938 1 87.44 90 ARG A N 1
ATOM 708 C CA . ARG A 1 90 ? -25.562 -14.336 -17.406 1 87.44 90 ARG A CA 1
ATOM 709 C C . ARG A 1 90 ? -24.172 -14.164 -16.797 1 87.44 90 ARG A C 1
ATOM 711 O O . ARG A 1 90 ? -23.391 -13.344 -17.281 1 87.44 90 ARG A O 1
ATOM 718 N N . CYS A 1 91 ? -24 -14.977 -15.789 1 89.69 91 CYS A N 1
ATOM 719 C CA . CYS A 1 91 ? -22.719 -14.82 -15.102 1 89.69 91 CYS A CA 1
ATOM 720 C C . CYS A 1 91 ? -21.75 -15.914 -15.516 1 89.69 91 CYS A C 1
ATOM 722 O O . CYS A 1 91 ? -22.125 -17.062 -15.688 1 89.69 91 CYS A O 1
ATOM 724 N N . LYS A 1 92 ? -20.547 -15.492 -15.828 1 95.31 92 LYS A N 1
ATOM 725 C CA . LYS A 1 92 ? -19.469 -16.422 -16.109 1 95.31 92 LYS A CA 1
ATOM 726 C C . LYS A 1 92 ? -18.391 -16.359 -15.031 1 95.31 92 LYS A C 1
ATOM 728 O O . LYS A 1 92 ? -17.875 -15.281 -14.734 1 95.31 92 LYS A O 1
ATOM 733 N N . ARG A 1 93 ? -18.141 -17.5 -14.461 1 96.94 93 ARG A N 1
ATOM 734 C CA . ARG A 1 93 ? -17.062 -17.516 -13.469 1 96.94 93 ARG A CA 1
ATOM 735 C C . ARG A 1 93 ? -15.703 -17.609 -14.141 1 96.94 93 ARG A C 1
ATOM 737 O O . ARG A 1 93 ? -15.555 -18.281 -15.164 1 96.94 93 ARG A O 1
ATOM 744 N N . ILE A 1 94 ? -14.734 -17.062 -13.516 1 97.69 94 ILE A N 1
ATOM 745 C CA . ILE A 1 94 ? -13.367 -17.031 -14.047 1 97.69 94 ILE A CA 1
ATOM 746 C C . ILE A 1 94 ? -12.531 -18.094 -13.344 1 97.69 94 ILE A C 1
ATOM 748 O O . ILE A 1 94 ? -12.461 -18.125 -12.109 1 97.69 94 ILE A O 1
ATOM 752 N N . VAL A 1 95 ? -11.938 -18.969 -14.148 1 97 95 VAL A N 1
ATOM 753 C CA . VAL A 1 95 ? -11.133 -20.031 -13.562 1 97 95 VAL A CA 1
ATOM 754 C C . VAL A 1 95 ? -9.75 -20.062 -14.219 1 97 95 VAL A C 1
ATOM 756 O O . VAL A 1 95 ? -9.617 -19.766 -15.406 1 97 95 VAL A O 1
ATOM 759 N N . LEU A 1 96 ? -8.781 -20.453 -13.398 1 96.75 96 LEU A N 1
ATOM 760 C CA . LEU A 1 96 ? -7.43 -20.625 -13.922 1 96.75 96 LEU A CA 1
ATOM 761 C C . LEU A 1 96 ? -7.309 -21.922 -14.719 1 96.75 96 LEU A C 1
ATOM 763 O O . LEU A 1 96 ? -7.891 -22.938 -14.344 1 96.75 96 LEU A O 1
ATOM 767 N N . THR A 1 97 ? -6.484 -21.828 -15.773 1 96.06 97 THR A N 1
ATOM 768 C CA . THR A 1 97 ? -6.176 -23.031 -16.547 1 96.06 97 THR A CA 1
ATOM 769 C C . THR A 1 97 ? -4.93 -23.719 -15.992 1 96.06 97 THR A C 1
ATOM 771 O O . THR A 1 97 ? -4.25 -23.188 -15.117 1 96.06 97 THR A O 1
ATOM 774 N N . ASP A 1 98 ? -4.598 -24.891 -16.609 1 94.38 98 ASP A N 1
ATOM 775 C CA . ASP A 1 98 ? -3.391 -25.625 -16.234 1 94.38 98 ASP A CA 1
ATOM 776 C C . ASP A 1 98 ? -2.137 -24.812 -16.562 1 94.38 98 ASP A C 1
ATOM 778 O O . ASP A 1 98 ? -1.152 -24.859 -15.828 1 94.38 98 ASP A O 1
ATOM 782 N N . LYS A 1 99 ? -2.252 -24.141 -17.625 1 92.19 99 LYS A N 1
ATOM 783 C CA . LYS A 1 99 ? -1.146 -23.281 -18.031 1 92.19 99 LYS A CA 1
ATOM 784 C C . LYS A 1 99 ? -0.881 -22.203 -16.969 1 92.19 99 LYS A C 1
ATOM 786 O O . LYS A 1 99 ? 0.274 -21.906 -16.656 1 92.19 99 LYS A O 1
ATOM 791 N N . ALA A 1 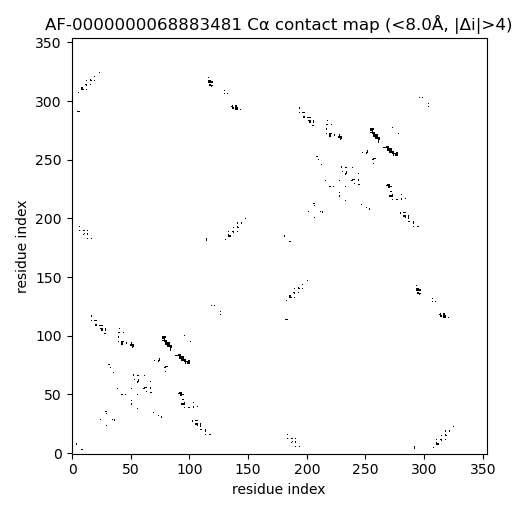100 ? -1.908 -21.719 -16.406 1 94.12 100 ALA A N 1
ATOM 792 C CA . ALA A 1 100 ? -1.788 -20.672 -15.391 1 94.12 100 ALA A CA 1
ATOM 793 C C . ALA A 1 100 ? -1.229 -21.234 -14.086 1 94.12 100 ALA A C 1
ATOM 795 O O . ALA A 1 100 ? -0.572 -20.531 -13.328 1 94.12 100 ALA A O 1
ATOM 796 N N . ASP A 1 101 ? -1.419 -22.516 -13.898 1 93.94 101 ASP A N 1
ATOM 797 C CA . ASP A 1 101 ? -0.949 -23.141 -12.672 1 93.94 101 ASP A CA 1
ATOM 798 C C . ASP A 1 101 ? 0.577 -23.141 -12.602 1 93.94 101 ASP A C 1
ATOM 800 O O . ASP A 1 101 ? 1.154 -22.984 -11.523 1 93.94 101 ASP A O 1
ATOM 804 N N . ALA A 1 102 ? 1.179 -23.328 -13.703 1 92.06 102 ALA A N 1
ATOM 805 C CA . ALA A 1 102 ? 2.637 -23.281 -13.758 1 92.06 102 ALA A CA 1
ATOM 806 C C . ALA A 1 102 ? 3.141 -21.875 -13.391 1 92.06 102 ALA A C 1
ATOM 808 O O . ALA A 1 102 ? 4.133 -21.75 -12.672 1 92.06 102 ALA A O 1
ATOM 809 N N . ILE A 1 103 ? 2.43 -20.938 -13.82 1 93 103 ILE A N 1
ATOM 810 C CA . ILE A 1 103 ? 2.785 -19.562 -13.523 1 93 103 ILE A CA 1
ATOM 811 C C . ILE A 1 103 ? 2.564 -19.281 -12.039 1 93 103 ILE A C 1
ATOM 813 O O . ILE A 1 103 ? 3.393 -18.625 -11.398 1 93 103 ILE A O 1
ATOM 817 N N . VAL A 1 104 ? 1.513 -19.781 -11.555 1 94.56 104 VAL A N 1
ATOM 818 C CA . VAL A 1 104 ? 1.21 -19.625 -10.133 1 94.56 104 VAL A CA 1
ATOM 819 C C . VAL A 1 104 ? 2.34 -20.219 -9.297 1 94.56 104 VAL A C 1
ATOM 821 O O . VAL A 1 104 ? 2.777 -19.609 -8.312 1 94.56 104 VAL A O 1
ATOM 824 N N . ALA A 1 105 ? 2.775 -21.344 -9.711 1 94.25 105 ALA A N 1
ATOM 825 C CA . ALA A 1 105 ? 3.859 -22 -8.992 1 94.25 105 ALA A CA 1
ATOM 826 C C . ALA A 1 105 ? 5.125 -21.141 -9 1 94.25 105 ALA A C 1
ATOM 828 O O . ALA A 1 105 ? 5.793 -21 -7.977 1 94.25 105 ALA A O 1
ATOM 829 N N . ASP A 1 106 ? 5.414 -20.578 -10.125 1 93.19 106 ASP A N 1
ATOM 830 C CA . ASP A 1 106 ? 6.57 -19.688 -10.266 1 93.19 106 ASP A CA 1
ATOM 831 C C . ASP A 1 106 ? 6.43 -18.453 -9.383 1 93.19 106 ASP A C 1
ATOM 833 O O . ASP A 1 106 ? 7.387 -18.062 -8.711 1 93.19 106 ASP A O 1
ATOM 837 N N . LEU A 1 107 ? 5.297 -17.906 -9.383 1 93.56 107 LEU A N 1
ATOM 838 C CA . LEU A 1 107 ? 5.039 -16.703 -8.594 1 93.56 107 LEU A CA 1
ATOM 839 C C . LEU A 1 107 ? 5.109 -17 -7.105 1 93.56 107 LEU A C 1
ATOM 841 O O . LEU A 1 107 ? 5.645 -16.203 -6.328 1 93.56 107 LEU A O 1
ATOM 845 N N . LYS A 1 108 ? 4.602 -18.125 -6.746 1 93.44 108 LYS A N 1
ATOM 846 C CA . LYS A 1 108 ? 4.66 -18.547 -5.348 1 93.44 108 LYS A CA 1
ATOM 847 C C . LYS A 1 108 ? 6.098 -18.766 -4.898 1 93.44 108 LYS A C 1
ATOM 849 O O . LYS A 1 108 ? 6.48 -18.375 -3.793 1 93.44 108 LYS A O 1
ATOM 854 N N . ALA A 1 109 ? 6.855 -19.406 -5.719 1 94.69 109 ALA A N 1
ATOM 855 C CA . ALA A 1 109 ? 8.266 -19.625 -5.41 1 94.69 109 ALA A CA 1
ATOM 856 C C . ALA A 1 109 ? 9.008 -18.297 -5.23 1 94.69 109 ALA A C 1
ATOM 858 O O . ALA A 1 109 ? 9.828 -18.156 -4.32 1 94.69 109 ALA A O 1
ATOM 859 N N . ASN A 1 110 ? 8.719 -17.375 -6.09 1 94.25 110 ASN A N 1
ATOM 860 C CA . ASN A 1 110 ? 9.297 -16.031 -5.973 1 94.25 110 ASN A CA 1
ATOM 861 C C . ASN A 1 110 ? 8.891 -15.359 -4.668 1 94.25 110 ASN A C 1
ATOM 863 O O . ASN A 1 110 ? 9.727 -14.781 -3.979 1 94.25 110 ASN A O 1
ATOM 867 N N . GLY A 1 111 ? 7.625 -15.43 -4.328 1 94.06 111 GLY A N 1
ATOM 868 C CA . GLY A 1 111 ? 7.133 -14.891 -3.07 1 94.06 111 GLY A CA 1
ATOM 869 C C . GLY A 1 111 ? 7.797 -15.516 -1.854 1 94.06 111 GLY A C 1
ATOM 870 O O . GLY A 1 111 ? 8.172 -14.805 -0.916 1 94.06 111 GLY A O 1
ATOM 871 N N . ASP A 1 112 ? 7.973 -16.812 -1.934 1 94.69 112 ASP A N 1
ATOM 872 C CA . ASP A 1 112 ? 8.625 -17.531 -0.84 1 94.69 112 ASP A CA 1
ATOM 873 C C . ASP A 1 112 ? 10.07 -17.062 -0.665 1 94.69 112 ASP A C 1
ATOM 875 O O . ASP A 1 112 ? 10.539 -16.906 0.462 1 94.69 112 ASP A O 1
ATOM 879 N N . ARG A 1 113 ? 10.742 -16.922 -1.713 1 94.81 113 ARG A N 1
ATOM 880 C CA . ARG A 1 113 ? 12.117 -16.422 -1.673 1 94.81 113 ARG A CA 1
ATOM 881 C C . ARG A 1 113 ? 12.18 -15.039 -1.036 1 94.81 113 ARG A C 1
ATOM 883 O O . ARG A 1 113 ? 13.031 -14.781 -0.181 1 94.81 113 ARG A O 1
ATOM 890 N N . VAL A 1 114 ? 11.305 -14.18 -1.429 1 95.31 114 VAL A N 1
ATOM 891 C CA . VAL A 1 114 ? 11.281 -12.82 -0.909 1 95.31 114 VAL A CA 1
ATOM 892 C C . VAL A 1 114 ? 10.969 -12.844 0.587 1 95.31 114 VAL A C 1
ATOM 894 O O . VAL A 1 114 ? 11.555 -12.078 1.359 1 95.31 114 VAL A O 1
ATOM 897 N N . GLU A 1 115 ? 10.062 -13.703 0.98 1 95.75 115 GLU A N 1
ATOM 898 C CA . GLU A 1 115 ? 9.727 -13.852 2.393 1 95.75 115 GLU A CA 1
ATOM 899 C C . GLU A 1 115 ? 10.961 -14.219 3.217 1 95.75 115 GLU A C 1
ATOM 901 O O . GLU A 1 115 ? 11.18 -13.664 4.297 1 95.75 115 GLU A O 1
ATOM 906 N N . ARG A 1 116 ? 11.727 -15.109 2.682 1 95.75 116 ARG A N 1
ATOM 907 C CA . ARG A 1 116 ? 12.938 -15.531 3.371 1 95.75 116 ARG A CA 1
ATOM 908 C C . ARG A 1 116 ? 13.938 -14.383 3.465 1 95.75 116 ARG A C 1
ATOM 910 O O . ARG A 1 116 ? 14.578 -14.195 4.5 1 95.75 116 ARG A O 1
ATOM 917 N N . LEU A 1 117 ? 14.062 -13.633 2.445 1 96.62 117 LEU A N 1
ATOM 918 C CA . LEU A 1 117 ? 14.969 -12.492 2.424 1 96.62 117 LEU A CA 1
ATOM 919 C C . LEU A 1 117 ? 14.523 -11.422 3.416 1 96.62 117 LEU A C 1
ATOM 921 O O . LEU A 1 117 ? 15.352 -10.805 4.086 1 96.62 117 LEU A O 1
ATOM 925 N N . LEU A 1 118 ? 13.227 -11.234 3.502 1 97.06 118 LEU A N 1
ATOM 926 C CA . LEU A 1 118 ? 12.625 -10.203 4.344 1 97.06 118 LEU A CA 1
ATOM 927 C C . LEU A 1 118 ? 13.062 -10.367 5.797 1 97.06 118 LEU A C 1
ATOM 929 O O . LEU A 1 118 ? 13.328 -9.383 6.484 1 97.06 118 LEU A O 1
ATOM 933 N N . VAL A 1 119 ? 13.219 -11.625 6.223 1 96.94 119 VAL A N 1
ATOM 934 C CA . VAL A 1 119 ? 13.547 -11.875 7.621 1 96.94 119 VAL A CA 1
ATOM 935 C C . VAL A 1 119 ? 14.93 -12.516 7.723 1 96.94 119 VAL A C 1
ATOM 937 O O . VAL A 1 119 ? 15.203 -13.281 8.648 1 96.94 119 VAL A O 1
ATOM 940 N N . GLY A 1 120 ? 15.711 -12.266 6.688 1 96.81 120 GLY A N 1
ATOM 941 C CA . GLY A 1 120 ? 17.078 -12.742 6.754 1 96.81 120 GLY A CA 1
ATOM 942 C C . GLY A 1 120 ? 17.797 -12.32 8.023 1 96.81 120 GLY A C 1
ATOM 943 O O . GLY A 1 120 ? 17.75 -11.148 8.406 1 96.81 120 GLY A O 1
ATOM 944 N N . GLY A 1 121 ? 18.469 -13.281 8.742 1 97.5 121 GLY A N 1
ATOM 945 C CA . GLY A 1 121 ? 19.234 -12.969 9.922 1 97.5 121 GLY A CA 1
ATOM 946 C C . GLY A 1 121 ? 18.422 -12.961 11.195 1 97.5 121 GLY A C 1
ATOM 947 O O . GLY A 1 121 ? 18.953 -12.781 12.289 1 97.5 121 GLY A O 1
ATOM 948 N N . PHE A 1 122 ? 17.156 -13.078 11.102 1 97.75 122 PHE A N 1
ATOM 949 C CA . PHE A 1 122 ? 16.312 -13.148 12.289 1 97.75 122 PHE A CA 1
ATOM 950 C C . PHE A 1 122 ? 16.375 -14.531 12.93 1 97.75 122 PHE A C 1
ATOM 952 O O . PHE A 1 122 ? 16.391 -15.547 12.227 1 97.75 122 PHE A O 1
ATOM 959 N N . SER A 1 123 ? 16.438 -14.625 14.227 1 97.81 123 SER A N 1
ATOM 960 C CA . SER A 1 123 ? 16.297 -15.883 14.945 1 97.81 123 SER A CA 1
ATOM 961 C C . SER A 1 123 ? 14.844 -16.344 14.961 1 97.81 123 SER A C 1
ATOM 963 O O . SER A 1 123 ? 13.938 -15.562 14.664 1 97.81 123 SER A O 1
ATOM 965 N N . ASP A 1 124 ? 14.641 -17.578 15.328 1 95.94 124 ASP A N 1
ATOM 966 C CA . ASP A 1 124 ? 13.281 -18.094 15.43 1 95.94 124 ASP A CA 1
ATOM 967 C C . ASP A 1 124 ? 12.484 -17.328 16.484 1 95.94 124 ASP A C 1
ATOM 969 O O . ASP A 1 124 ? 11.289 -17.094 16.328 1 95.94 124 ASP A O 1
ATOM 973 N N . GLY A 1 125 ? 13.133 -16.969 17.516 1 96.56 125 GLY A N 1
ATOM 974 C CA . GLY 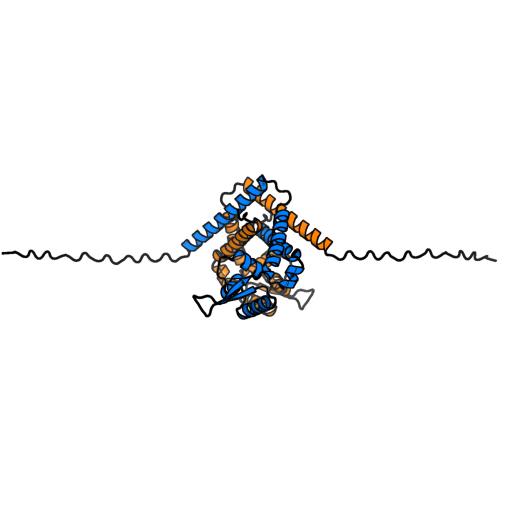A 1 125 ? 12.5 -16.156 18.547 1 96.56 125 GLY A CA 1
ATOM 975 C C . GLY A 1 125 ? 12.094 -14.781 18.047 1 96.56 125 GLY A C 1
ATOM 976 O O . GLY A 1 125 ? 11.008 -14.297 18.375 1 96.56 125 GLY A O 1
ATOM 977 N N . GLU A 1 126 ? 12.977 -14.188 17.297 1 97 126 GLU A N 1
ATOM 978 C CA . GLU A 1 126 ? 12.68 -12.875 16.719 1 97 126 GLU A CA 1
ATOM 979 C C . GLU A 1 126 ? 11.508 -12.953 15.742 1 97 126 GLU A C 1
ATOM 981 O O . GLU A 1 126 ? 10.641 -12.07 15.734 1 97 126 GLU A O 1
ATOM 986 N N . LYS A 1 127 ? 11.492 -14 14.969 1 96.5 127 LYS A N 1
ATOM 987 C CA . LYS A 1 127 ? 10.398 -14.188 14.016 1 96.5 127 LYS A CA 1
ATOM 988 C C . LYS A 1 127 ? 9.062 -14.359 14.742 1 96.5 127 LYS A C 1
ATOM 990 O O . LYS A 1 127 ? 8.055 -13.781 14.328 1 96.5 127 LYS A O 1
ATOM 995 N N . ALA A 1 128 ? 9.086 -15.109 15.742 1 96.06 128 ALA A N 1
ATOM 996 C CA . ALA A 1 128 ? 7.875 -15.328 16.516 1 96.06 128 ALA A CA 1
ATOM 997 C C . ALA A 1 128 ? 7.387 -14.031 17.156 1 96.06 128 ALA A C 1
ATOM 999 O O . ALA A 1 128 ? 6.188 -13.742 17.156 1 96.06 128 ALA A O 1
ATOM 1000 N N . ALA A 1 129 ? 8.273 -13.289 17.719 1 96.81 129 ALA A N 1
ATOM 1001 C CA . ALA A 1 129 ? 7.926 -12.008 18.328 1 96.81 129 ALA A CA 1
ATOM 1002 C C . ALA A 1 129 ? 7.34 -11.055 17.281 1 96.81 129 ALA A C 1
ATOM 1004 O O . ALA A 1 129 ? 6.332 -10.398 17.547 1 96.81 129 ALA A O 1
ATOM 1005 N N . LEU A 1 130 ? 7.992 -11.031 16.156 1 96.62 130 LEU A N 1
ATOM 1006 C CA . LEU A 1 130 ? 7.539 -10.164 15.078 1 96.62 130 LEU A CA 1
ATOM 1007 C C . LEU A 1 130 ? 6.125 -10.531 14.641 1 96.62 130 LEU A C 1
ATOM 1009 O O . LEU A 1 130 ? 5.277 -9.656 14.469 1 96.62 130 LEU A O 1
ATOM 1013 N N . ARG A 1 131 ? 5.871 -11.758 14.461 1 96.06 131 ARG A N 1
ATOM 1014 C CA . ARG A 1 131 ? 4.539 -12.211 14.078 1 96.06 131 ARG A CA 1
ATOM 1015 C C . ARG A 1 131 ? 3.504 -11.828 15.133 1 96.06 131 ARG A C 1
ATOM 1017 O O . ARG A 1 131 ? 2.4 -11.398 14.797 1 96.06 131 ARG A O 1
ATOM 1024 N N . ASP A 1 132 ? 3.889 -12 16.328 1 97.12 132 ASP A N 1
ATOM 1025 C CA . ASP A 1 132 ? 3.008 -11.617 17.438 1 97.12 132 ASP A CA 1
ATOM 1026 C C . ASP A 1 132 ? 2.73 -10.117 17.422 1 97.12 132 ASP A C 1
ATOM 1028 O O . ASP A 1 132 ? 1.583 -9.695 17.578 1 97.12 132 ASP A O 1
ATOM 1032 N N . TYR A 1 133 ? 3.766 -9.336 17.266 1 97.69 133 TYR A N 1
ATOM 1033 C CA . TYR A 1 133 ? 3.615 -7.883 17.234 1 97.69 133 TYR A CA 1
ATOM 1034 C C . TYR A 1 133 ? 2.699 -7.449 16.094 1 97.69 133 TYR A C 1
ATOM 1036 O O . TYR A 1 133 ? 1.826 -6.602 16.281 1 97.69 133 TYR A O 1
ATOM 1044 N N . VAL A 1 134 ? 2.861 -8.023 14.914 1 97.31 134 VAL A N 1
ATOM 1045 C CA . VAL A 1 134 ? 2.059 -7.672 13.75 1 97.31 134 VAL A CA 1
ATOM 1046 C C . VAL A 1 134 ? 0.599 -8.047 13.992 1 97.31 134 VAL A C 1
ATOM 1048 O O . VAL A 1 134 ? -0.308 -7.273 13.664 1 97.31 134 VAL A O 1
ATOM 1051 N N . ALA A 1 135 ? 0.389 -9.164 14.609 1 96.88 135 ALA A N 1
ATOM 1052 C CA . ALA A 1 135 ? -0.969 -9.594 14.93 1 96.88 135 ALA A CA 1
ATOM 1053 C C . ALA A 1 135 ? -1.635 -8.641 15.914 1 96.88 135 ALA A C 1
ATOM 1055 O O . ALA A 1 135 ? -2.805 -8.289 15.75 1 96.88 135 ALA A O 1
ATOM 1056 N N . ARG A 1 136 ? -0.944 -8.234 16.906 1 97.81 136 ARG A N 1
ATOM 1057 C CA . ARG A 1 136 ? -1.47 -7.309 17.906 1 97.81 136 ARG A CA 1
ATOM 1058 C C . ARG A 1 136 ? -1.755 -5.941 17.281 1 97.81 136 ARG A C 1
ATOM 1060 O O . ARG A 1 136 ? -2.754 -5.301 17.609 1 97.81 136 ARG A O 1
ATOM 1067 N N . MET A 1 137 ? -0.888 -5.484 16.391 1 98 137 MET A N 1
ATOM 1068 C CA . MET A 1 137 ? -1.118 -4.23 15.688 1 98 137 MET A CA 1
ATOM 1069 C C . MET A 1 137 ? -2.41 -4.293 14.875 1 98 137 MET A C 1
ATOM 1071 O O . MET A 1 137 ? -3.207 -3.354 14.898 1 98 137 MET A O 1
ATOM 1075 N N . ARG A 1 138 ? -2.549 -5.383 14.164 1 96.81 138 ARG A N 1
ATOM 1076 C CA . ARG A 1 138 ? -3.76 -5.574 13.375 1 96.81 138 ARG A CA 1
ATOM 1077 C C . ARG A 1 138 ? -5.004 -5.531 14.258 1 96.81 138 ARG A C 1
ATOM 1079 O O . ARG A 1 138 ? -5.98 -4.859 13.922 1 96.81 138 ARG A O 1
ATOM 1086 N N . ALA A 1 139 ? -4.969 -6.188 15.359 1 97.12 139 ALA A N 1
ATOM 1087 C CA . ALA A 1 139 ? -6.09 -6.219 16.297 1 97.12 139 ALA A CA 1
ATOM 1088 C C . ALA A 1 139 ? -6.395 -4.828 16.828 1 97.12 139 ALA A C 1
ATOM 1090 O O . ALA A 1 139 ? -7.562 -4.453 16.984 1 97.12 139 ALA A O 1
ATOM 1091 N N . ASN A 1 140 ? -5.367 -4.082 17.172 1 97.56 140 ASN A N 1
ATOM 1092 C CA . ASN A 1 140 ? -5.531 -2.725 17.688 1 97.56 140 ASN A CA 1
ATOM 1093 C C . ASN A 1 140 ? -6.281 -1.842 16.688 1 97.56 140 ASN A C 1
ATOM 1095 O O . ASN A 1 140 ? -7.219 -1.139 17.062 1 97.56 140 ASN A O 1
ATOM 1099 N N . ILE A 1 141 ? -5.875 -1.909 15.438 1 96.69 141 ILE A N 1
ATOM 1100 C CA . ILE A 1 141 ? -6.469 -1.025 14.445 1 96.69 141 ILE A CA 1
ATOM 1101 C C . ILE A 1 141 ? -7.887 -1.486 14.125 1 96.69 141 ILE A C 1
ATOM 1103 O O . ILE A 1 141 ? -8.781 -0.663 13.922 1 96.69 141 ILE A O 1
ATOM 1107 N N . GLU A 1 142 ? -8.109 -2.768 14.062 1 94.19 142 GLU A N 1
ATOM 1108 C CA . GLU A 1 142 ? -9.461 -3.287 13.836 1 94.19 142 GLU A CA 1
ATOM 1109 C C . GLU A 1 142 ? -10.406 -2.873 14.961 1 94.19 142 GLU A C 1
ATOM 1111 O O . GLU A 1 142 ? -11.562 -2.523 14.703 1 94.19 142 GLU A O 1
ATOM 1116 N N . ARG A 1 143 ? -9.922 -2.947 16.141 1 94.12 143 ARG A N 1
ATOM 1117 C CA . ARG A 1 143 ? -10.711 -2.508 17.281 1 94.12 143 ARG A CA 1
ATOM 1118 C C . ARG A 1 143 ? -11.047 -1.022 17.188 1 94.12 143 ARG A C 1
ATOM 1120 O O . ARG A 1 143 ? -12.18 -0.615 17.453 1 94.12 143 ARG A O 1
ATOM 1127 N N . ALA A 1 144 ? -10.062 -0.293 16.844 1 93.31 144 ALA A N 1
ATOM 1128 C CA . ALA A 1 144 ? -10.281 1.144 16.688 1 93.31 144 ALA A CA 1
ATOM 1129 C C . ALA A 1 144 ? -11.312 1.432 15.609 1 93.31 144 ALA A C 1
ATOM 1131 O O . ALA A 1 144 ? -12.148 2.328 15.758 1 93.31 144 ALA A O 1
ATOM 1132 N N . GLN A 1 145 ? -11.242 0.735 14.539 1 90.94 145 GLN A N 1
ATOM 1133 C CA . GLN A 1 145 ? -12.18 0.914 13.43 1 90.94 145 GLN A CA 1
ATOM 1134 C C . GLN A 1 145 ? -13.602 0.571 13.859 1 90.94 145 GLN A C 1
ATOM 1136 O O . GLN A 1 145 ? -14.547 1.284 13.516 1 90.94 145 GLN A O 1
ATOM 1141 N N . ARG A 1 146 ? -13.742 -0.465 14.594 1 89.25 146 ARG A N 1
ATOM 1142 C CA . ARG A 1 146 ? -15.055 -0.87 15.078 1 89.25 146 ARG A CA 1
ATOM 1143 C C . ARG A 1 146 ? -15.641 0.184 16.016 1 89.25 146 ARG A C 1
ATOM 1145 O O . ARG A 1 146 ? -16.828 0.494 15.938 1 89.25 146 ARG A O 1
ATOM 1152 N N . GLU A 1 147 ? -14.844 0.644 16.875 1 87.56 147 GLU A N 1
ATOM 1153 C CA . GLU A 1 147 ? -15.281 1.67 17.812 1 87.56 147 GLU A CA 1
ATOM 1154 C C . GLU A 1 147 ? -15.672 2.953 17.094 1 87.56 147 GLU A C 1
ATOM 1156 O O . GLU A 1 147 ? -16.641 3.625 17.469 1 87.56 147 GLU A O 1
ATOM 1161 N N . PHE A 1 148 ? -14.953 3.229 16.094 1 85.81 148 PHE A N 1
ATOM 1162 C CA . PHE A 1 148 ? -15.25 4.414 15.305 1 85.81 148 PHE A CA 1
ATOM 1163 C C . PHE A 1 148 ? -16.578 4.262 14.578 1 85.81 148 PHE A C 1
ATOM 1165 O O . PHE A 1 148 ? -17.375 5.199 14.539 1 85.81 148 PHE A O 1
ATOM 1172 N N . GLU A 1 149 ? -16.797 3.182 13.953 1 81.19 149 GLU A N 1
ATOM 1173 C CA . GLU A 1 149 ? -18.047 2.898 13.242 1 81.19 149 GLU A CA 1
ATOM 1174 C C . GLU A 1 149 ? -19.25 2.926 14.18 1 81.19 149 GLU A C 1
ATOM 1176 O O . GLU A 1 149 ? -20.328 3.35 13.797 1 81.19 149 GLU A O 1
ATOM 1181 N N . HIS A 1 150 ? -19.047 2.453 15.336 1 79.38 150 HIS A N 1
ATOM 1182 C CA . HIS A 1 150 ? -20.125 2.43 16.328 1 79.38 150 HIS A CA 1
ATOM 1183 C C . HIS A 1 150 ? -20.484 3.84 16.781 1 79.38 150 HIS A C 1
ATOM 1185 O O . HIS A 1 150 ? -21.641 4.121 17.094 1 79.38 150 HIS A O 1
ATOM 1191 N N . GLN A 1 151 ? -19.438 4.578 16.906 1 73.25 151 GLN A N 1
ATOM 1192 C CA . GLN A 1 151 ? -19.688 5.949 17.344 1 73.25 151 GLN A CA 1
ATOM 1193 C C . GLN A 1 151 ? -20.328 6.773 16.234 1 73.25 151 GLN A C 1
ATOM 1195 O O . GLN A 1 151 ? -21.094 7.707 16.5 1 73.25 151 GLN A O 1
ATOM 1200 N N . THR A 1 152 ? -20.031 6.547 14.977 1 67.94 152 THR A N 1
ATOM 1201 C CA . THR A 1 152 ? -20.562 7.328 13.859 1 67.94 152 THR A CA 1
ATOM 1202 C C . THR A 1 152 ? -21.922 6.812 13.43 1 67.94 152 THR A C 1
ATOM 1204 O O . THR A 1 152 ? -22.656 7.496 12.703 1 67.94 152 THR A O 1
ATOM 1207 N N . LEU A 1 153 ? -22.312 5.637 13.633 1 61.41 153 LEU A N 1
ATOM 1208 C CA . LEU A 1 153 ? -23.656 5.133 13.336 1 61.41 153 LEU A CA 1
ATOM 1209 C C . LEU A 1 153 ? -24.703 5.848 14.172 1 61.41 153 LEU A C 1
ATOM 1211 O O . LEU A 1 153 ? -24.547 5.992 15.391 1 61.41 153 LEU A O 1
ATOM 1215 N N . PRO A 1 154 ? -25.547 6.59 13.461 1 57.16 154 PRO A N 1
ATOM 1216 C CA . PRO A 1 154 ? -26.641 7.223 14.203 1 57.16 154 PRO A CA 1
ATOM 1217 C C . PRO A 1 154 ? -27.266 6.289 15.234 1 57.16 154 PRO A C 1
ATOM 1219 O O . PRO A 1 154 ? -27.438 5.094 14.977 1 57.16 154 PRO A O 1
ATOM 1222 N N . GLN A 1 155 ? -26.969 6.477 16.469 1 52.31 155 GLN A N 1
ATOM 1223 C CA . GLN A 1 155 ? -27.766 5.766 17.453 1 52.31 155 GLN A CA 1
ATOM 1224 C C . GLN A 1 155 ? -29.25 5.766 17.062 1 52.31 155 GLN A C 1
ATOM 1226 O O . GLN A 1 155 ? -29.812 6.816 16.766 1 52.31 155 GLN A O 1
ATOM 1231 N N . SER A 1 156 ? -29.625 4.746 16.359 1 52.16 156 SER A N 1
ATOM 1232 C CA . SER A 1 156 ? -31.047 4.656 16.078 1 52.16 156 SER A CA 1
ATOM 1233 C C . SER A 1 156 ? -31.875 5.242 17.234 1 52.16 156 SER A C 1
ATOM 1235 O O . SER A 1 156 ? -31.625 4.93 18.391 1 52.16 156 SER A O 1
ATOM 1237 N N . PRO A 1 157 ? -32.469 6.348 16.922 1 50.62 157 PRO A N 1
ATOM 1238 C CA . PRO A 1 157 ? -33.375 6.797 18 1 50.62 157 PRO A CA 1
ATOM 1239 C C . PRO A 1 157 ? -34.219 5.66 18.578 1 50.62 157 PRO A C 1
ATOM 1241 O O . PRO A 1 157 ? -34.812 4.871 17.844 1 50.62 157 PRO A O 1
ATOM 1244 N N . VAL A 1 158 ? -33.812 5.168 19.672 1 48.47 158 VAL A N 1
ATOM 1245 C CA . VAL A 1 158 ? -34.719 4.27 20.375 1 48.47 158 VAL A CA 1
ATOM 1246 C C . VAL A 1 158 ? -36.156 4.793 20.266 1 48.47 158 VAL A C 1
ATOM 1248 O O . VAL A 1 158 ? -36.469 5.852 20.812 1 48.47 158 VAL A O 1
ATOM 1251 N N . VAL A 1 159 ? -36.75 4.68 19.125 1 46.34 159 VAL A N 1
ATOM 1252 C CA . VAL A 1 159 ? -38.188 4.945 19.094 1 46.34 159 VAL A CA 1
ATOM 1253 C C . VAL A 1 159 ? -38.875 4.254 20.266 1 46.34 159 VAL A C 1
ATOM 1255 O O . VAL A 1 159 ? -38.844 3.025 20.375 1 46.34 159 VAL A O 1
ATOM 1258 N N . MET A 1 160 ? -39 4.91 21.391 1 43.22 160 MET A N 1
ATOM 1259 C CA . MET A 1 160 ? -39.875 4.465 22.469 1 43.22 160 MET A CA 1
ATOM 1260 C C . MET A 1 160 ? -41.219 4.02 21.922 1 43.22 160 MET A C 1
ATOM 1262 O O . MET A 1 160 ? -41.938 4.797 21.281 1 43.22 160 MET A O 1
ATOM 1266 N N . ALA A 1 161 ? -41.375 2.756 21.656 1 44 161 ALA A N 1
ATOM 1267 C CA . ALA A 1 161 ? -42.688 2.209 21.328 1 44 161 ALA A CA 1
ATOM 1268 C C . ALA A 1 161 ? -43.781 2.814 22.219 1 44 161 ALA A C 1
ATOM 1270 O O . ALA A 1 161 ? -43.562 3.021 23.406 1 44 161 ALA A O 1
ATOM 1271 N N . PRO A 1 162 ? -44.719 3.525 21.562 1 43.78 162 PRO A N 1
ATOM 1272 C CA . PRO A 1 162 ? -45.812 4.047 22.406 1 43.78 162 PRO A CA 1
ATOM 1273 C C . PRO A 1 162 ? -46.312 3.02 23.406 1 43.78 162 PRO A C 1
ATOM 1275 O O . PRO A 1 162 ? -46.344 1.822 23.109 1 43.78 162 PRO A O 1
ATOM 1278 N N . ASP A 1 163 ? -46.219 3.23 24.656 1 43.75 163 ASP A N 1
ATOM 1279 C CA . ASP A 1 163 ? -46.812 2.43 25.719 1 43.75 163 ASP A CA 1
ATOM 1280 C C . ASP A 1 163 ? -48.25 2.045 25.375 1 43.75 163 ASP A C 1
ATOM 1282 O O . ASP A 1 163 ? -49.125 2.914 25.219 1 43.75 163 ASP A O 1
ATOM 1286 N N . GLN A 1 164 ? -48.5 1.016 24.453 1 40.91 164 GLN A N 1
ATOM 1287 C CA . GLN A 1 164 ? -49.844 0.485 24.266 1 40.91 164 GLN A CA 1
ATOM 1288 C C . GLN A 1 164 ? -50.594 0.403 25.594 1 40.91 164 GLN A C 1
ATOM 1290 O O . GLN A 1 164 ? -50.156 -0.282 26.531 1 40.91 164 GLN A O 1
ATOM 1295 N N . ASP A 1 165 ? -51.344 1.443 26.047 1 39.78 165 ASP A N 1
ATOM 1296 C CA . ASP A 1 165 ? -52.312 1.504 27.125 1 39.78 165 ASP A CA 1
ATOM 1297 C C . ASP A 1 165 ? -53.156 0.223 27.203 1 39.78 165 ASP A C 1
ATOM 1299 O O . ASP A 1 165 ? -53.531 -0.343 26.172 1 39.78 165 ASP A O 1
ATOM 1303 N N . GLY A 1 166 ? -53.125 -0.521 28.328 1 35.94 166 GLY A N 1
ATOM 1304 C CA . GLY A 1 166 ? -53.781 -1.715 28.828 1 35.94 166 GLY A CA 1
ATOM 1305 C C . GLY A 1 166 ? -55.25 -1.761 28.5 1 35.94 166 GLY A C 1
ATOM 1306 O O . GLY A 1 166 ? -56.031 -0.911 28.953 1 35.94 166 GLY A O 1
ATOM 1307 N N . ALA A 1 167 ? -55.594 -2.287 27.312 1 37.69 167 ALA A N 1
ATOM 1308 C CA . ALA A 1 167 ? -56.969 -2.66 27.016 1 37.69 167 ALA A CA 1
ATOM 1309 C C . ALA A 1 167 ? -57.656 -3.289 28.234 1 37.69 167 ALA A C 1
ATOM 1311 O O . ALA A 1 167 ? -57.125 -4.25 28.812 1 37.69 167 ALA A O 1
ATOM 1312 N N . GLU A 1 168 ? -58.5 -2.535 29.078 1 35.19 168 GLU A N 1
ATOM 1313 C CA . GLU A 1 168 ? -59.406 -2.943 30.141 1 35.19 168 GLU A CA 1
ATOM 1314 C C . GLU A 1 168 ? -60.312 -4.078 29.672 1 35.19 168 GLU A C 1
ATOM 1316 O O . GLU A 1 168 ? -61.094 -3.914 28.734 1 35.19 168 GLU A O 1
ATOM 1321 N N . VAL A 1 169 ? -59.906 -5.316 29.688 1 34.12 169 VAL A N 1
ATOM 1322 C CA . VAL A 1 169 ? -60.75 -6.504 29.547 1 34.12 169 VAL A CA 1
ATOM 1323 C C . VAL A 1 169 ? -61.969 -6.395 30.453 1 34.12 169 VAL A C 1
ATOM 1325 O O . VAL A 1 169 ? -61.812 -6.301 31.672 1 34.12 169 VAL A O 1
ATOM 1328 N N . ALA A 1 170 ? -63.094 -5.789 30.016 1 35.94 170 ALA A N 1
ATOM 1329 C CA . ALA A 1 170 ? -64.438 -5.816 30.641 1 35.94 170 ALA A CA 1
ATOM 1330 C C . ALA A 1 170 ? -64.875 -7.25 30.891 1 35.94 170 ALA A C 1
ATOM 1332 O O . ALA A 1 170 ? -65.062 -8.031 29.953 1 35.94 170 ALA A O 1
ATOM 1333 N N . ASN A 1 171 ? -64.5 -7.863 31.953 1 33.38 171 ASN A N 1
ATOM 1334 C CA . ASN A 1 171 ? -65 -9.125 32.5 1 33.38 171 ASN A CA 1
ATOM 1335 C C . ASN A 1 171 ? -66.5 -9.172 32.562 1 33.38 171 ASN A C 1
ATOM 1337 O O . ASN A 1 171 ? -67.125 -8.461 33.344 1 33.38 171 ASN A O 1
ATOM 1341 N N . THR A 1 172 ? -67.188 -9.148 31.359 1 33 172 THR A N 1
ATOM 1342 C CA . THR A 1 172 ? -68.625 -9.406 31.375 1 33 172 THR A CA 1
ATOM 1343 C C . THR A 1 172 ? -68.938 -10.656 32.188 1 33 172 THR A C 1
ATOM 1345 O O . THR A 1 172 ? -68.438 -11.75 31.891 1 33 172 THR A O 1
ATOM 1348 N N . LYS A 1 173 ? -69.188 -10.484 33.5 1 35.56 173 LYS A N 1
ATOM 1349 C CA . LYS A 1 173 ? -69.75 -11.43 34.438 1 35.56 173 LYS A CA 1
ATOM 1350 C C . LYS A 1 173 ? -71 -12.062 33.875 1 35.56 173 LYS A C 1
ATOM 1352 O O . LYS A 1 173 ? -72.062 -11.383 33.688 1 35.56 173 LYS A O 1
ATOM 1357 N N . GLU A 1 174 ? -70.938 -12.852 32.719 1 32.56 174 GLU A N 1
ATOM 1358 C CA . GLU A 1 174 ? -72.125 -13.617 32.344 1 32.56 174 GLU A CA 1
ATOM 1359 C C . GLU A 1 174 ? -72.75 -14.297 33.562 1 32.56 174 GLU A C 1
ATOM 1361 O O . GLU A 1 174 ? -72.062 -15.078 34.25 1 32.56 174 GLU A O 1
ATOM 1366 N N . GLU A 1 175 ? -73.625 -13.586 34.281 1 31.86 175 GLU A N 1
ATOM 1367 C CA . GLU A 1 175 ? -74.562 -14.078 35.25 1 31.86 175 GLU A CA 1
ATOM 1368 C C . GLU A 1 175 ? -75.312 -15.289 34.688 1 31.86 175 GLU A C 1
ATOM 1370 O O . GLU A 1 175 ? -76.062 -15.188 33.719 1 31.86 175 GLU A O 1
ATOM 1375 N N . ASN A 1 176 ? -74.625 -16.375 34.406 1 31.45 176 ASN A N 1
ATOM 1376 C CA . ASN A 1 176 ? -75.375 -17.609 34.188 1 31.45 176 ASN A CA 1
ATOM 1377 C C . ASN A 1 176 ? -76.375 -17.844 35.25 1 31.45 176 ASN A C 1
ATOM 1379 O O . ASN A 1 176 ? -76.062 -18.047 36.438 1 31.45 176 ASN A O 1
ATOM 1383 N N . GLU A 1 177 ? -77.5 -17.078 35.25 1 25.8 177 GLU A N 1
ATOM 1384 C CA . GLU A 1 177 ? -78.75 -17.656 35.688 1 25.8 177 GLU A CA 1
ATOM 1385 C C . GLU A 1 177 ? -79.125 -18.844 34.812 1 25.8 177 GLU A C 1
ATOM 1387 O O . GLU A 1 177 ? -78.938 -18.828 33.594 1 25.8 177 GLU A O 1
ATOM 1392 N N . MET B 1 1 ? -0.584 -25.891 7.578 1 32.12 1 MET B N 1
ATOM 1393 C CA . MET B 1 1 ? -0.598 -24.641 8.32 1 32.12 1 MET B CA 1
ATOM 1394 C C . MET B 1 1 ? -0.389 -23.453 7.383 1 32.12 1 MET B C 1
ATOM 1396 O O . MET B 1 1 ? 0.641 -23.359 6.715 1 32.12 1 MET B O 1
ATOM 1400 N N . ASP B 1 2 ? -1.183 -23.156 6.516 1 41.62 2 ASP B N 1
ATOM 1401 C CA . ASP B 1 2 ? -1.173 -22.062 5.531 1 41.62 2 ASP B CA 1
ATOM 1402 C C . ASP B 1 2 ? -0.44 -20.844 6.07 1 41.62 2 ASP B C 1
ATOM 1404 O O . ASP B 1 2 ? -0.933 -20.172 6.973 1 41.62 2 ASP B O 1
ATOM 1408 N N . GLN B 1 3 ? 0.846 -21.047 6.605 1 51.81 3 GLN B N 1
ATOM 1409 C CA . GLN B 1 3 ? 1.836 -20.203 7.25 1 51.81 3 GLN B CA 1
ATOM 1410 C C . GLN B 1 3 ? 1.654 -18.734 6.848 1 51.81 3 GLN B C 1
ATOM 1412 O O . GLN B 1 3 ? 1.618 -18.422 5.656 1 51.81 3 GLN B O 1
ATOM 1417 N N . HIS B 1 4 ? 1 -18.031 7.805 1 63.06 4 HIS B N 1
ATOM 1418 C CA . HIS B 1 4 ? 0.764 -16.609 7.68 1 63.06 4 HIS B CA 1
ATOM 1419 C C . HIS B 1 4 ? 2 -15.883 7.148 1 63.06 4 HIS B C 1
ATOM 1421 O O . HIS B 1 4 ? 3.059 -15.914 7.777 1 63.06 4 HIS B O 1
ATOM 1427 N N . ILE B 1 5 ? 1.956 -15.688 5.855 1 85.06 5 ILE B N 1
ATOM 1428 C CA . ILE B 1 5 ? 3.029 -14.969 5.176 1 85.06 5 ILE B CA 1
ATOM 1429 C C . ILE B 1 5 ? 3.16 -13.562 5.762 1 85.06 5 ILE B C 1
ATOM 1431 O O . ILE B 1 5 ? 2.197 -12.789 5.754 1 85.06 5 ILE B O 1
ATOM 1435 N N . LEU B 1 6 ? 4.266 -13.367 6.48 1 92.56 6 LEU B N 1
ATOM 1436 C CA . LEU B 1 6 ? 4.512 -12.125 7.203 1 92.56 6 LEU B CA 1
ATOM 1437 C C . LEU B 1 6 ? 4.281 -10.914 6.305 1 92.56 6 LEU B C 1
ATOM 1439 O O . LEU B 1 6 ? 3.674 -9.93 6.727 1 92.56 6 LEU B O 1
ATOM 1443 N N . SER B 1 7 ? 4.715 -11 5.098 1 93.62 7 SER B N 1
ATOM 1444 C CA . SER B 1 7 ? 4.582 -9.867 4.18 1 93.62 7 SER B CA 1
ATOM 1445 C C . SER B 1 7 ? 3.113 -9.555 3.91 1 93.62 7 SER B C 1
ATOM 1447 O O . SER B 1 7 ? 2.742 -8.383 3.77 1 93.62 7 SER B O 1
ATOM 1449 N N . ILE B 1 8 ? 2.311 -10.516 3.902 1 90 8 ILE B N 1
ATOM 1450 C CA . ILE B 1 8 ? 0.881 -10.344 3.67 1 90 8 ILE B CA 1
ATOM 1451 C C . ILE B 1 8 ? 0.233 -9.703 4.895 1 90 8 ILE B C 1
ATOM 1453 O O . ILE B 1 8 ? -0.597 -8.805 4.766 1 90 8 ILE B O 1
ATOM 1457 N N . GLU B 1 9 ? 0.606 -10.164 6.023 1 93.38 9 GLU B N 1
ATOM 1458 C CA . GLU B 1 9 ? 0.075 -9.602 7.262 1 93.38 9 GLU B CA 1
ATOM 1459 C C . GLU B 1 9 ? 0.494 -8.148 7.434 1 93.38 9 GLU B C 1
ATOM 1461 O O . GLU B 1 9 ? -0.298 -7.312 7.883 1 93.38 9 GLU B O 1
ATOM 1466 N N . MET B 1 10 ? 1.7 -7.844 7.145 1 95.25 10 MET B N 1
ATOM 1467 C CA . MET B 1 10 ? 2.184 -6.469 7.215 1 95.25 10 MET B CA 1
ATOM 1468 C C . MET B 1 10 ? 1.41 -5.57 6.258 1 95.25 10 MET B C 1
ATOM 1470 O O . MET B 1 10 ? 1.052 -4.445 6.605 1 95.25 10 MET B O 1
ATOM 1474 N N . ARG B 1 11 ? 1.191 -6.094 5.113 1 94 11 ARG B N 1
ATOM 1475 C CA . ARG B 1 11 ? 0.4 -5.355 4.137 1 94 11 ARG B CA 1
ATOM 1476 C C . ARG B 1 11 ? -1.009 -5.094 4.656 1 94 11 ARG B C 1
ATOM 1478 O O . ARG B 1 11 ? -1.545 -3.996 4.488 1 94 11 ARG B O 1
ATOM 1485 N N . ALA B 1 12 ? -1.584 -6.098 5.234 1 93.25 12 ALA B N 1
ATOM 1486 C CA . ALA B 1 12 ? -2.93 -5.945 5.781 1 93.25 12 ALA B CA 1
ATOM 1487 C C . ALA B 1 12 ? -2.967 -4.859 6.852 1 93.25 12 ALA B C 1
ATOM 1489 O O . ALA B 1 12 ? -3.912 -4.07 6.91 1 93.25 12 ALA B O 1
ATOM 1490 N N . VAL B 1 13 ? -1.964 -4.816 7.684 1 96.81 13 VAL B N 1
ATOM 1491 C CA . VAL B 1 13 ? -1.895 -3.799 8.727 1 96.81 13 VAL B CA 1
ATOM 1492 C C . VAL B 1 13 ? -1.781 -2.416 8.086 1 96.81 13 VAL B C 1
ATOM 1494 O O . VAL B 1 13 ? -2.5 -1.488 8.469 1 96.81 13 VAL B O 1
ATOM 1497 N N . THR B 1 14 ? -0.885 -2.301 7.145 1 96.44 14 THR B N 1
ATOM 1498 C CA . THR B 1 14 ? -0.675 -1.017 6.484 1 96.44 14 THR B CA 1
ATOM 1499 C C . THR B 1 14 ? -1.954 -0.544 5.801 1 96.44 14 THR B C 1
ATOM 1501 O O . THR B 1 14 ? -2.314 0.631 5.887 1 96.44 14 THR B O 1
ATOM 1504 N N . LYS B 1 15 ? -2.664 -1.412 5.203 1 94.44 15 LYS B N 1
ATOM 1505 C CA . LYS B 1 15 ? -3.928 -1.075 4.559 1 94.44 15 LYS B CA 1
ATOM 1506 C C . LYS B 1 15 ? -4.977 -0.653 5.582 1 94.44 15 LYS B C 1
ATOM 1508 O O . LYS B 1 15 ? -5.719 0.305 5.363 1 94.44 15 LYS B O 1
ATOM 1513 N N . ALA B 1 16 ? -5.051 -1.411 6.625 1 95.38 16 ALA B N 1
ATOM 1514 C CA . ALA B 1 16 ? -6 -1.084 7.684 1 95.38 16 ALA B CA 1
ATOM 1515 C C . ALA B 1 16 ? -5.715 0.296 8.266 1 95.38 16 ALA B C 1
ATOM 1517 O O . ALA B 1 16 ? -6.641 1.063 8.539 1 95.38 16 ALA B O 1
ATOM 1518 N N . VAL B 1 17 ? -4.477 0.582 8.461 1 96.31 17 VAL B N 1
ATOM 1519 C CA . VAL B 1 17 ? -4.066 1.885 8.977 1 96.31 17 VAL B CA 1
ATOM 1520 C C . VAL B 1 17 ? -4.492 2.982 8 1 96.31 17 VAL B C 1
ATOM 1522 O O . VAL B 1 17 ? -5.082 3.986 8.414 1 96.31 17 VAL B O 1
ATOM 1525 N N . ASP B 1 18 ? -4.211 2.785 6.77 1 93.69 18 ASP B N 1
ATOM 1526 C CA . ASP B 1 18 ? -4.582 3.773 5.762 1 93.69 18 ASP B CA 1
ATOM 1527 C C . ASP B 1 18 ? -6.094 4 5.746 1 93.69 18 ASP B C 1
ATOM 1529 O O . ASP B 1 18 ? -6.555 5.141 5.676 1 93.69 18 ASP B O 1
ATOM 1533 N N . ARG B 1 19 ? -6.785 2.945 5.789 1 92.69 19 ARG B N 1
ATOM 1534 C CA . ARG B 1 19 ? -8.242 3.029 5.812 1 92.69 19 ARG B CA 1
ATOM 1535 C C . ARG B 1 19 ? -8.727 3.797 7.035 1 92.69 19 ARG B C 1
ATOM 1537 O O . ARG B 1 19 ? -9.57 4.688 6.922 1 92.69 19 ARG B O 1
ATOM 1544 N N . TYR B 1 20 ? -8.203 3.453 8.164 1 94.25 20 TYR B N 1
ATOM 1545 C CA . TYR B 1 20 ? -8.625 4.086 9.414 1 94.25 20 TYR B CA 1
ATOM 1546 C C . TYR B 1 20 ? -8.258 5.566 9.422 1 94.25 20 TYR B C 1
ATOM 1548 O O . TYR B 1 20 ? -9.031 6.398 9.914 1 94.25 20 TYR B O 1
ATOM 1556 N N . LEU B 1 21 ? -7.148 5.906 8.875 1 93.12 21 LEU B N 1
ATOM 1557 C CA . LEU B 1 21 ? -6.754 7.305 8.75 1 93.12 21 LEU B CA 1
ATOM 1558 C C . LEU B 1 21 ? -7.762 8.078 7.902 1 93.12 21 LEU B C 1
ATOM 1560 O O . LEU B 1 21 ? -8.102 9.219 8.219 1 93.12 21 LEU B O 1
ATOM 1564 N N . GLY B 1 22 ? -8.195 7.477 6.883 1 91.81 22 GLY B N 1
ATOM 1565 C CA . GLY B 1 22 ? -9.211 8.094 6.047 1 91.81 22 GLY B CA 1
ATOM 1566 C C . GLY B 1 22 ? -10.539 8.273 6.766 1 91.81 22 GLY B C 1
ATOM 1567 O O . GLY B 1 22 ? -11.148 9.344 6.684 1 91.81 22 GLY B O 1
ATOM 1568 N N . GLU B 1 23 ? -10.906 7.254 7.434 1 90.25 23 GLU B N 1
ATOM 1569 C CA . GLU B 1 23 ? -12.195 7.254 8.117 1 90.25 23 GLU B CA 1
ATOM 1570 C C . GLU B 1 23 ? -12.195 8.234 9.289 1 90.25 23 GLU B C 1
ATOM 1572 O O . GLU B 1 23 ? -13.203 8.906 9.547 1 90.25 23 GLU B O 1
ATOM 1577 N N . SER B 1 24 ? -11.109 8.297 9.992 1 92.88 24 SER B N 1
ATOM 1578 C CA . SER B 1 24 ? -11.047 9.102 11.203 1 92.88 24 SER B CA 1
ATOM 1579 C C . SER B 1 24 ? -10.594 10.523 10.906 1 92.88 24 SER B C 1
ATOM 1581 O O . SER B 1 24 ? -10.43 11.336 11.82 1 92.88 24 SER B O 1
ATOM 1583 N N . MET B 1 25 ? -10.391 10.789 9.695 1 92 25 MET B N 1
ATOM 1584 C CA . MET B 1 25 ? -10.008 12.141 9.305 1 92 25 MET B CA 1
ATOM 1585 C C . MET B 1 25 ? -11.062 13.148 9.727 1 92 25 MET B C 1
ATOM 1587 O O . MET B 1 25 ? -12.258 12.93 9.523 1 92 25 MET B O 1
ATOM 1591 N N . PRO B 1 26 ? -10.555 14.234 10.281 1 90.12 26 PRO B N 1
ATOM 1592 C CA . PRO B 1 26 ? -11.531 15.25 10.672 1 90.12 26 PRO B CA 1
ATOM 1593 C C . PRO B 1 26 ? -12.391 15.727 9.5 1 90.12 26 PRO B C 1
ATOM 1595 O O . PRO B 1 26 ? -11.891 15.859 8.383 1 90.12 26 PRO B O 1
ATOM 1598 N N . GLN B 1 27 ? -13.609 15.992 9.82 1 87.12 27 GLN B N 1
ATOM 1599 C CA . GLN B 1 27 ? -14.57 16.406 8.797 1 87.12 27 GLN B CA 1
ATOM 1600 C C . GLN B 1 27 ? -14.125 17.688 8.109 1 87.12 27 GLN B C 1
ATOM 1602 O O . GLN B 1 27 ? -14.258 17.812 6.887 1 87.12 27 GLN B O 1
ATOM 1607 N N . THR B 1 28 ? -13.602 18.578 8.836 1 85.25 28 THR B N 1
ATOM 1608 C CA . THR B 1 28 ? -13.148 19.844 8.289 1 85.25 28 THR B CA 1
ATOM 1609 C C . THR B 1 28 ? -12.062 19.641 7.23 1 85.25 28 THR B C 1
ATOM 1611 O O . THR B 1 28 ? -12.094 20.25 6.168 1 85.25 28 THR B O 1
ATOM 1614 N N . ALA B 1 29 ? -11.18 18.734 7.531 1 88.88 29 ALA B N 1
ATOM 1615 C CA . ALA B 1 29 ? -10.117 18.422 6.586 1 88.88 29 ALA B CA 1
ATOM 1616 C C . ALA B 1 29 ? -10.664 17.719 5.352 1 88.88 29 ALA B C 1
ATOM 1618 O O . ALA B 1 29 ? -10.266 18.031 4.227 1 88.88 29 ALA B O 1
ATOM 1619 N N . ARG B 1 30 ? -11.57 16.844 5.609 1 86.94 30 ARG B N 1
ATOM 1620 C CA . ARG B 1 30 ? -12.18 16.109 4.512 1 86.94 30 ARG B CA 1
ATOM 1621 C C . ARG B 1 30 ? -12.914 17.047 3.557 1 86.94 30 ARG B C 1
ATOM 1623 O O . ARG B 1 30 ? -12.727 16.969 2.34 1 86.94 30 ARG B O 1
ATOM 1630 N N . GLU B 1 31 ? -13.664 17.875 4.07 1 84.81 31 GLU B N 1
ATOM 1631 C CA . GLU B 1 31 ? -14.469 18.812 3.279 1 84.81 31 GLU B CA 1
ATOM 1632 C C . GLU B 1 31 ? -13.594 19.828 2.555 1 84.81 31 GLU B C 1
ATOM 1634 O O . GLU B 1 31 ? -13.844 20.156 1.393 1 84.81 31 GLU B O 1
ATOM 1639 N N . THR B 1 32 ? -12.617 20.266 3.219 1 84.19 32 THR B N 1
ATOM 1640 C CA . THR B 1 32 ? -11.781 21.328 2.672 1 84.19 32 THR B CA 1
ATOM 1641 C C . THR B 1 32 ? -10.875 20.781 1.571 1 84.19 32 THR B C 1
ATOM 1643 O O . THR B 1 32 ? -10.641 21.453 0.564 1 84.19 32 THR B O 1
ATOM 1646 N N . THR B 1 33 ? -10.516 19.531 1.699 1 82.31 33 THR B N 1
ATOM 1647 C CA . THR B 1 33 ? -9.531 19 0.763 1 82.31 33 THR B CA 1
ATOM 1648 C C . THR B 1 33 ? -10.219 18.25 -0.371 1 82.31 33 THR B C 1
ATOM 1650 O O . THR B 1 33 ? -9.617 18.016 -1.425 1 82.31 33 THR B O 1
ATOM 1653 N N . GLY B 1 34 ? -11.461 17.906 -0.145 1 78.38 34 GLY B N 1
ATOM 1654 C CA . GLY B 1 34 ? -12.195 17.188 -1.171 1 78.38 34 GLY B CA 1
ATOM 1655 C C . GLY B 1 34 ? -11.523 15.898 -1.587 1 78.38 34 GLY B C 1
ATOM 1656 O O . GLY B 1 34 ? -11.477 15.562 -2.773 1 78.38 34 GLY B O 1
ATOM 1657 N N . GLY B 1 35 ? -10.82 15.344 -0.73 1 78.31 35 GLY B N 1
ATOM 1658 C CA . GLY B 1 35 ? -10.164 14.086 -1.051 1 78.31 35 GLY B CA 1
ATO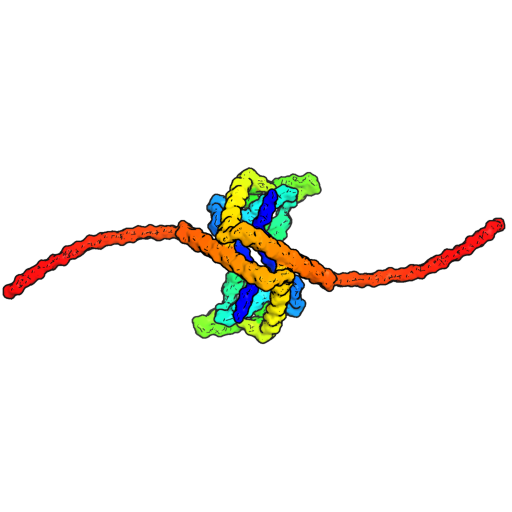M 1659 C C . GLY B 1 35 ? -8.688 14.242 -1.371 1 78.31 35 GLY B C 1
ATOM 1660 O O . GLY B 1 35 ? -7.996 13.258 -1.627 1 78.31 35 GLY B O 1
ATOM 1661 N N . ASN B 1 36 ? -8.203 15.438 -1.259 1 86.44 36 ASN B N 1
ATOM 1662 C CA . ASN B 1 36 ? -6.824 15.672 -1.667 1 86.44 36 ASN B CA 1
ATOM 1663 C C . ASN B 1 36 ? -5.91 15.867 -0.462 1 86.44 36 ASN B C 1
ATOM 1665 O O . ASN B 1 36 ? -4.863 16.516 -0.568 1 86.44 36 ASN B O 1
ATOM 1669 N N . ALA B 1 37 ? -6.352 15.359 0.644 1 91.75 37 ALA B N 1
ATOM 1670 C CA . ALA B 1 37 ? -5.57 15.445 1.875 1 91.75 37 ALA B CA 1
ATOM 1671 C C . ALA B 1 37 ? -4.176 14.859 1.679 1 91.75 37 ALA B C 1
ATOM 1673 O O . ALA B 1 37 ? -3.205 15.344 2.27 1 91.75 37 ALA B O 1
ATOM 1674 N N . HIS B 1 38 ? -4.09 13.914 0.861 1 90.62 38 HIS B N 1
ATOM 1675 C CA . HIS B 1 38 ? -2.801 13.273 0.624 1 90.62 38 HIS B CA 1
ATOM 1676 C C . HIS B 1 38 ? -1.835 14.219 -0.081 1 90.62 38 HIS B C 1
ATOM 1678 O O . HIS B 1 38 ? -0.628 14.18 0.168 1 90.62 38 HIS B O 1
ATOM 1684 N N . ILE B 1 39 ? -2.342 15.016 -0.915 1 94 39 ILE B N 1
ATOM 1685 C CA . ILE B 1 39 ? -1.494 15.984 -1.604 1 94 39 ILE B CA 1
ATOM 1686 C C . ILE B 1 39 ? -1.012 17.047 -0.617 1 94 39 ILE B C 1
ATOM 1688 O O . ILE B 1 39 ? 0.161 17.422 -0.626 1 94 39 ILE B O 1
ATOM 1692 N N . ILE B 1 40 ? -1.881 17.484 0.219 1 94.56 40 ILE B N 1
ATOM 1693 C CA . ILE B 1 40 ? -1.539 18.469 1.234 1 94.56 40 ILE B CA 1
ATOM 1694 C C . ILE B 1 40 ? -0.444 17.922 2.145 1 94.56 40 ILE B C 1
ATOM 1696 O O . ILE B 1 40 ? 0.545 18.594 2.418 1 94.56 40 ILE B O 1
ATOM 1700 N N . MET B 1 41 ? -0.625 16.719 2.521 1 93.06 41 MET B N 1
ATOM 1701 C CA . MET B 1 41 ? 0.361 16.109 3.404 1 93.06 41 MET B CA 1
ATOM 1702 C C . MET B 1 41 ? 1.693 15.922 2.686 1 93.06 41 MET B C 1
ATOM 1704 O O . MET B 1 41 ? 2.756 16.094 3.285 1 93.06 41 MET B O 1
ATOM 1708 N N . PHE B 1 42 ? 1.604 15.531 1.507 1 93.12 42 PHE B N 1
ATOM 1709 C CA . PHE B 1 42 ? 2.82 15.383 0.719 1 93.12 42 PHE B CA 1
ATOM 1710 C C . PHE B 1 42 ? 3.582 16.703 0.644 1 93.12 42 PHE B C 1
ATOM 1712 O O . PHE B 1 42 ? 4.789 16.75 0.886 1 93.12 42 PHE B O 1
ATOM 1719 N N . LEU B 1 43 ? 2.908 17.766 0.335 1 95.69 43 LEU B N 1
ATOM 1720 C CA . LEU B 1 43 ? 3.52 19.094 0.259 1 95.69 43 LEU B CA 1
ATOM 1721 C C . LEU B 1 43 ? 4.082 19.516 1.613 1 95.69 43 LEU B C 1
ATOM 1723 O O . LEU B 1 43 ? 5.18 20.062 1.689 1 95.69 43 LEU B O 1
ATOM 1727 N N . ALA B 1 44 ? 3.34 19.234 2.656 1 94.69 44 ALA B N 1
ATOM 1728 C CA . ALA B 1 44 ? 3.764 19.578 4.008 1 94.69 44 ALA B CA 1
ATOM 1729 C C . ALA B 1 44 ? 5.066 18.891 4.379 1 94.69 44 ALA B C 1
ATOM 1731 O O . ALA B 1 44 ? 5.945 19.484 5.008 1 94.69 44 ALA B O 1
ATOM 1732 N N . ARG B 1 45 ? 5.242 17.703 3.965 1 90.75 45 ARG B N 1
ATOM 1733 C CA . ARG B 1 45 ? 6.418 16.906 4.285 1 90.75 45 ARG B CA 1
ATOM 1734 C C . ARG B 1 45 ? 7.609 17.328 3.426 1 90.75 45 ARG B C 1
ATOM 1736 O O . ARG B 1 45 ? 8.75 16.953 3.717 1 90.75 45 ARG B O 1
ATOM 1743 N N . ASN B 1 46 ? 7.316 18.016 2.402 1 93.25 46 ASN B N 1
ATOM 1744 C CA . ASN B 1 46 ? 8.375 18.375 1.467 1 93.25 46 ASN B CA 1
ATOM 1745 C C . ASN B 1 46 ? 8.539 19.891 1.361 1 93.25 46 ASN B C 1
ATOM 1747 O O . ASN B 1 46 ? 8.859 20.422 0.293 1 93.25 46 ASN B O 1
ATOM 1751 N N . ARG B 1 47 ? 8.211 20.641 2.336 1 91.06 47 ARG B N 1
ATOM 1752 C CA . ARG B 1 47 ? 8.297 22.094 2.357 1 91.06 47 ARG B CA 1
ATOM 1753 C C . ARG B 1 47 ? 9.711 22.562 2.049 1 91.06 47 ARG B C 1
ATOM 1755 O O . ARG B 1 47 ? 9.906 23.672 1.548 1 91.06 47 ARG B O 1
ATOM 1762 N N . GLY B 1 48 ? 10.648 21.781 2.199 1 87.5 48 GLY B N 1
ATOM 1763 C CA . GLY B 1 48 ? 12.031 22.156 1.96 1 87.5 48 GLY B CA 1
ATOM 1764 C C . GLY B 1 48 ? 12.453 21.984 0.511 1 87.5 48 GLY B C 1
ATOM 1765 O O . GLY B 1 48 ? 13.555 22.391 0.132 1 87.5 48 GLY B O 1
ATOM 1766 N N . ARG B 1 49 ? 11.578 21.562 -0.283 1 91.19 49 ARG B N 1
ATOM 1767 C CA . ARG B 1 49 ? 11.867 21.328 -1.694 1 91.19 49 ARG B CA 1
ATOM 1768 C C . ARG B 1 49 ? 10.867 22.047 -2.588 1 91.19 49 ARG B C 1
ATOM 1770 O O . ARG B 1 49 ? 9.742 22.344 -2.168 1 91.19 49 ARG B O 1
ATOM 1777 N N . GLU B 1 50 ? 11.383 22.391 -3.764 1 93.56 50 GLU B N 1
ATOM 1778 C CA . GLU B 1 50 ? 10.469 22.938 -4.766 1 93.56 50 GLU B CA 1
ATOM 1779 C C . GLU B 1 50 ? 9.672 21.828 -5.453 1 93.56 50 GLU B C 1
ATOM 1781 O O . GLU B 1 50 ? 10.25 20.984 -6.145 1 93.56 50 GLU B O 1
ATOM 1786 N N . ILE B 1 51 ? 8.398 21.906 -5.238 1 96.56 51 ILE B N 1
ATOM 1787 C CA . ILE B 1 51 ? 7.531 20.891 -5.836 1 96.56 51 ILE B CA 1
ATOM 1788 C C . ILE B 1 51 ? 6.734 21.5 -6.984 1 96.56 51 ILE B C 1
ATOM 1790 O O . ILE B 1 51 ? 6.148 22.578 -6.836 1 96.56 51 ILE B O 1
ATOM 1794 N N . TYR B 1 52 ? 6.758 20.781 -8.094 1 96.5 52 TYR B N 1
ATOM 1795 C CA . TYR B 1 52 ? 6.031 21.219 -9.281 1 96.5 52 TYR B CA 1
ATOM 1796 C C . TYR B 1 52 ? 4.918 20.234 -9.633 1 96.5 52 TYR B C 1
ATOM 1798 O O . TYR B 1 52 ? 4.812 19.172 -9.023 1 96.5 52 TYR B O 1
ATOM 1806 N N . GLN B 1 53 ? 4.133 20.734 -10.562 1 95.88 53 GLN B N 1
ATOM 1807 C CA . GLN B 1 53 ? 2.994 19.891 -10.938 1 95.88 53 GLN B CA 1
ATOM 1808 C C . GLN B 1 53 ? 3.457 18.516 -11.406 1 95.88 53 GLN B C 1
ATOM 1810 O O . GLN B 1 53 ? 2.824 17.5 -11.102 1 95.88 53 GLN B O 1
ATOM 1815 N N . HIS B 1 54 ? 4.535 18.5 -12.07 1 94.62 54 HIS B N 1
ATOM 1816 C CA . HIS B 1 54 ? 5.039 17.25 -12.602 1 94.62 54 HIS B CA 1
ATOM 1817 C C . HIS B 1 54 ? 5.371 16.266 -11.477 1 94.62 54 HIS B C 1
ATOM 1819 O O . HIS B 1 54 ? 5.117 15.07 -11.594 1 94.62 54 HIS B O 1
ATOM 1825 N N . THR B 1 55 ? 5.859 16.766 -10.43 1 94.44 55 THR B N 1
ATOM 1826 C CA . THR B 1 55 ? 6.164 15.93 -9.273 1 94.44 55 THR B CA 1
ATOM 1827 C C . THR B 1 55 ? 4.895 15.289 -8.719 1 94.44 55 THR B C 1
ATOM 1829 O O . THR B 1 55 ? 4.891 14.109 -8.359 1 94.44 55 THR B O 1
ATOM 1832 N N . ILE B 1 56 ? 3.846 16 -8.672 1 95 56 ILE B N 1
ATOM 1833 C CA . ILE B 1 56 ? 2.559 15.531 -8.18 1 95 56 ILE B CA 1
ATOM 1834 C C . ILE B 1 56 ? 2.018 14.445 -9.109 1 95 56 ILE B C 1
ATOM 1836 O O . ILE B 1 56 ? 1.528 13.414 -8.641 1 95 56 ILE B O 1
ATOM 1840 N N . GLU B 1 57 ? 2.156 14.664 -10.383 1 92.38 57 GLU B N 1
ATOM 1841 C CA . GLU B 1 57 ? 1.724 13.695 -11.383 1 92.38 57 GLU B CA 1
ATOM 1842 C C . GLU B 1 57 ? 2.404 12.344 -11.172 1 92.38 57 GLU B C 1
ATOM 1844 O O . GLU B 1 57 ? 1.738 11.305 -11.141 1 92.38 57 GLU B O 1
ATOM 1849 N N . GLN B 1 58 ? 3.635 12.422 -10.945 1 87.75 58 GLN B N 1
ATOM 1850 C CA . GLN B 1 58 ? 4.438 11.211 -10.797 1 87.75 58 GLN B CA 1
ATOM 1851 C C . GLN B 1 58 ? 4.172 10.523 -9.461 1 87.75 58 GLN B C 1
ATOM 1853 O O . GLN B 1 58 ? 3.955 9.312 -9.406 1 87.75 58 GLN B O 1
ATOM 1858 N N . LYS B 1 59 ? 4.098 11.305 -8.453 1 88.12 59 LYS B N 1
ATOM 1859 C CA . LYS B 1 59 ? 3.965 10.773 -7.102 1 88.12 59 LYS B CA 1
ATOM 1860 C C . LYS B 1 59 ? 2.615 10.094 -6.91 1 88.12 59 LYS B C 1
ATOM 1862 O O . LYS B 1 59 ? 2.527 9.047 -6.262 1 88.12 59 LYS B O 1
ATOM 1867 N N . PHE B 1 60 ? 1.585 10.648 -7.516 1 85.94 60 PHE B N 1
ATOM 1868 C CA . PHE B 1 60 ? 0.239 10.148 -7.258 1 85.94 60 PHE B CA 1
ATOM 1869 C C . PHE B 1 60 ? -0.315 9.422 -8.477 1 85.94 60 PHE B C 1
ATOM 1871 O O . PHE B 1 60 ? -1.473 9 -8.477 1 85.94 60 PHE B O 1
ATOM 1878 N N . CYS B 1 61 ? 0.493 9.266 -9.461 1 81.31 61 CYS B N 1
ATOM 1879 C CA . CYS B 1 61 ? 0.171 8.5 -10.664 1 81.31 61 CYS B CA 1
ATOM 1880 C C . CYS B 1 61 ? -1.133 8.992 -11.289 1 81.31 61 CYS B C 1
ATOM 1882 O O . CYS B 1 61 ? -2.027 8.188 -11.57 1 81.31 61 CYS B O 1
ATOM 1884 N N . ILE B 1 62 ? -1.186 10.234 -11.5 1 84.56 62 ILE B N 1
ATOM 1885 C CA . ILE B 1 62 ? -2.344 10.828 -12.156 1 84.56 62 ILE B CA 1
ATOM 1886 C C . ILE B 1 62 ? -1.893 11.586 -13.406 1 84.56 62 ILE B C 1
ATOM 1888 O O . ILE B 1 62 ? -0.718 11.945 -13.531 1 84.56 62 ILE B O 1
ATOM 1892 N N . THR B 1 63 ? -2.76 11.82 -14.297 1 88.62 63 THR B N 1
ATOM 1893 C CA . THR B 1 63 ? -2.459 12.484 -15.555 1 88.62 63 THR B CA 1
ATOM 1894 C C . THR B 1 63 ? -2.283 13.984 -15.352 1 88.62 63 THR B C 1
ATOM 1896 O O . THR B 1 63 ? -2.713 14.531 -14.328 1 88.62 63 THR B O 1
ATOM 1899 N N . ARG B 1 64 ? -1.696 14.562 -16.344 1 94.19 64 ARG B N 1
ATOM 1900 C CA . ARG B 1 64 ? -1.486 16 -16.312 1 94.19 64 ARG B CA 1
ATOM 1901 C C . ARG B 1 64 ? -2.812 16.75 -16.203 1 94.19 64 ARG B C 1
ATOM 1903 O O . ARG B 1 64 ? -2.928 17.703 -15.43 1 94.19 64 ARG B O 1
ATOM 1910 N N . SER B 1 65 ? -3.711 16.344 -16.922 1 95.81 65 SER B N 1
ATOM 1911 C CA . SER B 1 65 ? -5.02 16.984 -16.906 1 95.81 65 SER B CA 1
ATOM 1912 C C . SER B 1 65 ? -5.668 16.922 -15.531 1 95.81 65 SER B C 1
ATOM 1914 O O . SER B 1 65 ? -6.207 17.906 -15.039 1 95.81 65 SER B O 1
ATOM 1916 N N . THR B 1 66 ? -5.57 15.797 -14.938 1 91.62 66 THR B N 1
ATOM 1917 C CA . THR B 1 66 ? -6.125 15.617 -13.602 1 91.62 66 THR B CA 1
ATOM 1918 C C . THR B 1 66 ? -5.387 16.484 -12.578 1 91.62 66 THR B C 1
ATOM 1920 O O . THR B 1 66 ? -6.012 17.141 -11.75 1 91.62 66 THR B O 1
ATOM 1923 N N . ALA B 1 67 ? -4.113 16.391 -12.703 1 95.5 67 ALA B N 1
ATOM 1924 C CA . ALA B 1 67 ? -3.301 17.188 -11.781 1 95.5 67 ALA B CA 1
ATOM 1925 C C . ALA B 1 67 ? -3.637 18.672 -11.906 1 95.5 67 ALA B C 1
ATOM 1927 O O . ALA B 1 67 ? -3.801 19.359 -10.891 1 95.5 67 ALA B O 1
ATOM 1928 N N . SER B 1 68 ? -3.744 19.125 -13.086 1 96.5 68 SER B N 1
ATOM 1929 C CA . SER B 1 68 ? -4.066 20.531 -13.312 1 96.5 68 SER B CA 1
ATOM 1930 C C . SER B 1 68 ? -5.414 20.891 -12.695 1 96.5 68 SER B C 1
ATOM 1932 O O . SER B 1 68 ? -5.535 21.906 -12.016 1 96.5 68 SER B O 1
ATOM 1934 N N . ARG B 1 69 ? -6.32 20.062 -12.891 1 96 69 ARG B N 1
ATOM 1935 C CA . ARG B 1 69 ? -7.664 20.297 -12.375 1 96 69 ARG B CA 1
ATOM 1936 C C . ARG B 1 69 ? -7.668 20.312 -10.852 1 96 69 ARG B C 1
ATOM 1938 O O . ARG B 1 69 ? -8.227 21.219 -10.227 1 96 69 ARG B O 1
ATOM 1945 N N . VAL B 1 70 ? -7.051 19.359 -10.281 1 95.06 70 VAL B N 1
ATOM 1946 C CA . VAL B 1 70 ? -7.031 19.203 -8.828 1 95.06 70 VAL B CA 1
ATOM 1947 C C . VAL B 1 70 ? -6.277 20.375 -8.195 1 95.06 70 VAL B C 1
ATOM 1949 O O . VAL B 1 70 ? -6.742 20.953 -7.211 1 95.06 70 VAL B O 1
ATOM 1952 N N . LEU B 1 71 ? -5.211 20.719 -8.789 1 96.62 71 LEU B N 1
ATOM 1953 C CA . LEU B 1 71 ? -4.41 21.812 -8.25 1 96.62 71 LEU B CA 1
ATOM 1954 C C . LEU B 1 71 ? -5.137 23.141 -8.398 1 96.62 71 LEU B C 1
ATOM 1956 O O . LEU B 1 71 ? -5.055 24.016 -7.523 1 96.62 71 LEU B O 1
ATOM 1960 N N . ALA B 1 72 ? -5.801 23.297 -9.5 1 96.81 72 ALA B N 1
ATOM 1961 C CA . ALA B 1 72 ? -6.586 24.5 -9.703 1 96.81 72 ALA B CA 1
ATOM 1962 C C . ALA B 1 72 ? -7.688 24.625 -8.648 1 96.81 72 ALA B C 1
ATOM 1964 O O . ALA B 1 72 ? -7.926 25.703 -8.109 1 96.81 72 ALA B O 1
ATOM 1965 N N . LEU B 1 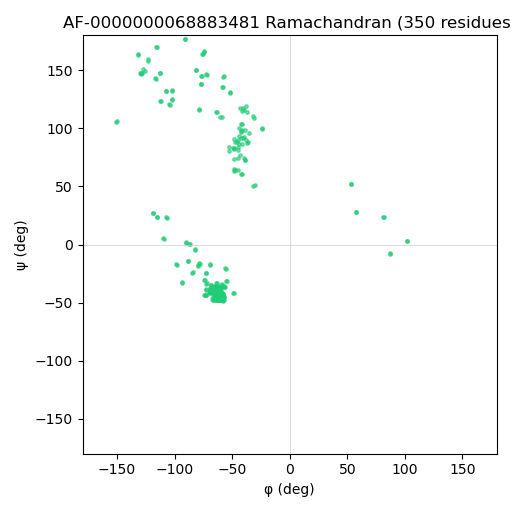73 ? -8.297 23.578 -8.375 1 95.25 73 LEU B N 1
ATOM 1966 C CA . LEU B 1 73 ? -9.344 23.562 -7.363 1 95.25 73 LEU B CA 1
ATOM 1967 C C . LEU B 1 73 ? -8.773 23.875 -5.984 1 95.25 73 LEU B C 1
ATOM 1969 O O . LEU B 1 73 ? -9.367 24.625 -5.215 1 95.25 73 LEU B O 1
ATOM 1973 N N . MET B 1 74 ? -7.645 23.312 -5.684 1 96.12 74 MET B N 1
ATOM 1974 C CA . MET B 1 74 ? -6.996 23.547 -4.398 1 96.12 74 MET B CA 1
ATOM 1975 C C . MET B 1 74 ? -6.586 25.016 -4.266 1 96.12 74 MET B C 1
ATOM 1977 O O . MET B 1 74 ? -6.68 25.594 -3.18 1 96.12 74 MET B O 1
ATOM 1981 N N . GLU B 1 75 ? -6.148 25.531 -5.301 1 96.81 75 GLU B N 1
ATOM 1982 C CA . GLU B 1 75 ? -5.793 26.953 -5.324 1 96.81 75 GLU B CA 1
ATOM 1983 C C . GLU B 1 75 ? -7.02 27.828 -5.129 1 96.81 75 GLU B C 1
ATOM 1985 O O . GLU B 1 75 ? -6.984 28.797 -4.355 1 96.81 75 GLU B O 1
ATOM 1990 N N . LYS B 1 76 ? -8.055 27.516 -5.789 1 96 76 LYS B N 1
ATOM 1991 C CA . LYS B 1 76 ? -9.312 28.25 -5.664 1 96 76 LYS B CA 1
ATOM 1992 C C . LYS B 1 76 ? -9.828 28.219 -4.23 1 96 76 LYS B C 1
ATOM 1994 O O . LYS B 1 76 ? -10.375 29.203 -3.73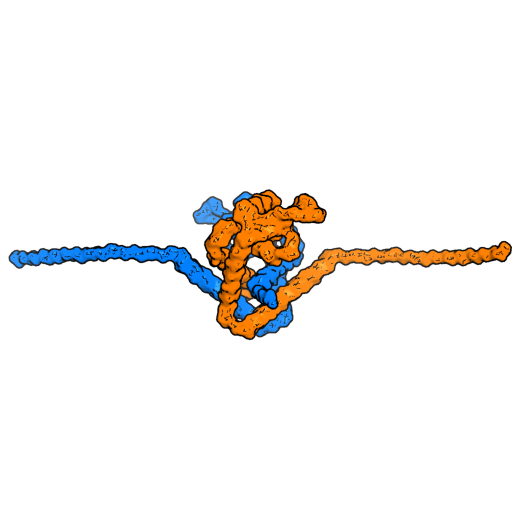8 1 96 76 LYS B O 1
ATOM 1999 N N . LYS B 1 77 ? -9.594 27.109 -3.549 1 94.56 77 LYS B N 1
ATOM 2000 C CA . LYS B 1 77 ? -10.039 26.953 -2.168 1 94.56 77 LYS B CA 1
ATOM 2001 C C . LYS B 1 77 ? -9.07 27.609 -1.194 1 94.56 77 LYS B C 1
ATOM 2003 O O . LYS B 1 77 ? -9.297 27.609 0.017 1 94.56 77 LYS B O 1
ATOM 2008 N N . GLY B 1 78 ? -8 28.109 -1.734 1 95.06 78 GLY B N 1
ATOM 2009 C CA . GLY B 1 78 ? -7.035 28.844 -0.922 1 95.06 78 GLY B CA 1
ATOM 2010 C C . GLY B 1 78 ? -6.094 27.922 -0.163 1 95.06 78 GLY B C 1
ATOM 2011 O O . GLY B 1 78 ? -5.535 28.312 0.866 1 95.06 78 GLY B O 1
ATOM 2012 N N . LEU B 1 79 ? -5.883 26.719 -0.61 1 96.19 79 LEU B N 1
ATOM 2013 C CA . LEU B 1 79 ? -5.07 25.734 0.104 1 96.19 79 LEU B CA 1
ATOM 2014 C C . LEU B 1 79 ? -3.625 25.781 -0.381 1 96.19 79 LEU B C 1
ATOM 2016 O O . LEU B 1 79 ? -2.703 25.469 0.376 1 96.19 79 LEU B O 1
ATOM 2020 N N . ILE B 1 80 ? -3.492 26.078 -1.634 1 97.31 80 ILE B N 1
ATOM 2021 C CA . ILE B 1 80 ? -2.146 26.172 -2.188 1 97.31 80 ILE B CA 1
ATOM 2022 C C . ILE B 1 80 ? -2.012 27.453 -2.996 1 97.31 80 ILE B C 1
ATOM 2024 O O . ILE B 1 80 ? -3.01 28.125 -3.295 1 97.31 80 ILE B O 1
ATOM 2028 N N . ALA B 1 81 ? -0.801 27.859 -3.281 1 97.31 81 ALA B N 1
ATOM 2029 C CA . ALA B 1 81 ? -0.443 28.906 -4.23 1 97.31 81 ALA B CA 1
ATOM 2030 C C . ALA B 1 81 ? 0.62 28.422 -5.211 1 97.31 81 ALA B C 1
ATOM 2032 O O . ALA B 1 81 ? 1.435 27.562 -4.879 1 97.31 81 ALA B O 1
ATOM 2033 N N . ARG B 1 82 ? 0.521 28.922 -6.391 1 96.31 82 ARG B N 1
ATOM 2034 C CA . ARG B 1 82 ? 1.549 28.656 -7.391 1 96.31 82 ARG B CA 1
ATOM 2035 C C . ARG B 1 82 ? 2.451 29.875 -7.578 1 96.31 82 ARG B C 1
ATOM 2037 O O . ARG B 1 82 ? 1.978 30.953 -7.941 1 96.31 82 ARG B O 1
ATOM 2044 N N . GLU B 1 83 ? 3.682 29.625 -7.309 1 95.62 83 GLU B N 1
ATOM 2045 C CA . GLU B 1 83 ? 4.617 30.75 -7.328 1 95.62 83 GLU B CA 1
ATOM 2046 C C . GLU B 1 83 ? 5.664 30.562 -8.43 1 95.62 83 GLU B C 1
ATOM 2048 O O . GLU B 1 83 ? 6.156 29.453 -8.648 1 95.62 83 GLU B O 1
ATOM 2053 N N . SER B 1 84 ? 5.977 31.672 -9.008 1 94.12 84 SER B N 1
ATOM 2054 C CA . SER B 1 84 ? 7.039 31.656 -10.008 1 94.12 84 SER B CA 1
ATOM 2055 C C . SER B 1 84 ? 8.406 31.469 -9.359 1 94.12 84 SER B C 1
ATOM 2057 O O . SER B 1 84 ? 8.609 31.859 -8.211 1 94.12 84 SER B O 1
ATOM 2059 N N . VAL B 1 85 ? 9.234 30.734 -10.156 1 91.31 85 VAL B N 1
ATOM 2060 C CA . VAL B 1 85 ? 10.602 30.578 -9.688 1 91.31 85 VAL B CA 1
ATOM 2061 C C . VAL B 1 85 ? 11.555 31.328 -10.617 1 91.31 85 VAL B C 1
ATOM 2063 O O . VAL B 1 85 ? 11.312 31.422 -11.82 1 91.31 85 VAL B O 1
ATOM 2066 N N . GLU B 1 86 ? 12.555 31.797 -10.047 1 90.38 86 GLU B N 1
ATOM 2067 C CA . GLU B 1 86 ? 13.477 32.688 -10.758 1 90.38 86 GLU B CA 1
ATOM 2068 C C . GLU B 1 86 ? 14.195 31.938 -11.883 1 90.38 86 GLU B C 1
ATOM 2070 O O . GLU B 1 86 ? 14.422 32.5 -12.953 1 90.38 86 GLU B O 1
ATOM 2075 N N . HIS B 1 87 ? 14.492 30.75 -11.578 1 90.88 87 HIS B N 1
ATOM 2076 C CA . HIS B 1 87 ? 15.367 30.016 -12.484 1 90.88 87 HIS B CA 1
ATOM 2077 C C . HIS B 1 87 ? 14.586 29.484 -13.68 1 90.88 87 HIS B C 1
ATOM 2079 O O . HIS B 1 87 ? 15.188 29.047 -14.672 1 90.88 87 HIS B O 1
ATOM 2085 N N . ASP B 1 88 ? 13.383 29.375 -13.664 1 87.94 88 ASP B N 1
ATOM 2086 C CA . ASP B 1 88 ? 12.57 28.859 -14.758 1 87.94 88 ASP B CA 1
ATOM 2087 C C . ASP B 1 88 ? 11.18 29.5 -14.75 1 87.94 88 ASP B C 1
ATOM 2089 O O . ASP B 1 88 ? 10.297 29.062 -14.008 1 87.94 88 ASP B O 1
ATOM 2093 N N . ALA B 1 89 ? 10.938 30.406 -15.688 1 86.19 89 ALA B N 1
ATOM 2094 C CA . ALA B 1 89 ? 9.711 31.188 -15.719 1 86.19 89 ALA B CA 1
ATOM 2095 C C . ALA B 1 89 ? 8.508 30.312 -16.078 1 86.19 89 ALA B C 1
ATOM 2097 O O . ALA B 1 89 ? 7.367 30.672 -15.789 1 86.19 89 ALA B O 1
ATOM 2098 N N . ARG B 1 90 ? 8.781 29.203 -16.594 1 87.31 90 ARG B N 1
ATOM 2099 C CA . ARG B 1 90 ? 7.695 28.344 -17.031 1 87.31 90 ARG B CA 1
ATOM 2100 C C . ARG B 1 90 ? 7.227 27.438 -15.898 1 87.31 90 ARG B C 1
ATOM 2102 O O . ARG B 1 90 ? 6.152 26.828 -15.984 1 87.31 90 ARG B O 1
ATOM 2109 N N . CYS B 1 91 ? 8.094 27.438 -14.922 1 89.31 91 CYS B N 1
ATOM 2110 C CA . CYS B 1 91 ? 7.762 26.531 -13.828 1 89.31 91 CYS B CA 1
ATOM 2111 C C . CYS B 1 91 ? 7.18 27.297 -12.648 1 89.31 91 CYS B C 1
ATOM 2113 O O . CYS B 1 91 ? 7.637 28.391 -12.32 1 89.31 91 CYS B O 1
ATOM 2115 N N . LYS B 1 92 ? 6.094 26.797 -12.141 1 95.12 92 LYS B N 1
ATOM 2116 C CA . LYS B 1 92 ? 5.496 27.328 -10.922 1 95.12 92 LYS B CA 1
ATOM 2117 C C . LYS B 1 92 ? 5.602 26.328 -9.773 1 95.12 92 LYS B C 1
ATOM 2119 O O . LYS B 1 92 ? 5.18 25.188 -9.898 1 95.12 92 LYS B O 1
ATOM 2124 N N . ARG B 1 93 ? 6.203 26.797 -8.719 1 96.88 93 ARG B N 1
ATOM 2125 C CA . ARG B 1 93 ? 6.273 25.906 -7.562 1 96.88 93 ARG B CA 1
ATOM 2126 C C . ARG B 1 93 ? 4.973 25.938 -6.762 1 96.88 93 ARG B C 1
ATOM 2128 O O . ARG B 1 93 ? 4.34 27 -6.652 1 96.88 93 ARG B O 1
ATOM 2135 N N . ILE B 1 94 ? 4.668 24.859 -6.141 1 97.62 94 ILE B N 1
ATOM 2136 C CA . ILE B 1 94 ? 3.439 24.734 -5.363 1 97.62 94 ILE B CA 1
ATOM 2137 C C . ILE B 1 94 ? 3.754 24.875 -3.877 1 97.62 94 ILE B C 1
ATOM 2139 O O . ILE B 1 94 ? 4.621 24.172 -3.348 1 97.62 94 ILE B O 1
ATOM 2143 N N . VAL B 1 95 ? 3.055 25.812 -3.244 1 96.88 95 VAL B N 1
ATOM 2144 C CA . VAL B 1 95 ? 3.312 26.047 -1.825 1 96.88 95 VAL B CA 1
ATOM 2145 C C . VAL B 1 95 ? 1.996 26.016 -1.052 1 96.88 95 VAL B C 1
ATOM 2147 O O . VAL B 1 95 ? 0.957 26.438 -1.568 1 96.88 95 VAL B O 1
ATOM 2150 N N . LEU B 1 96 ? 2.113 25.547 0.174 1 96.69 96 LEU B N 1
ATOM 2151 C CA . LEU B 1 96 ? 0.947 25.562 1.051 1 96.69 96 LEU B CA 1
ATOM 2152 C C . LEU B 1 96 ? 0.689 26.969 1.587 1 96.69 96 LEU B C 1
ATOM 2154 O O . LEU B 1 96 ? 1.631 27.703 1.895 1 96.69 96 LEU B O 1
ATOM 2158 N N . THR B 1 97 ? -0.611 27.266 1.743 1 96 97 THR B N 1
ATOM 2159 C CA . THR B 1 97 ? -0.995 28.531 2.369 1 96 97 THR B CA 1
ATOM 2160 C C . THR B 1 97 ? -1.153 28.359 3.877 1 96 97 THR B C 1
ATOM 2162 O O . THR B 1 97 ? -1.101 27.234 4.391 1 96 97 THR B O 1
ATOM 2165 N N . ASP B 1 98 ? -1.438 29.484 4.559 1 94.25 98 ASP B N 1
ATOM 2166 C CA . ASP B 1 98 ? -1.688 29.453 6 1 94.25 98 ASP B CA 1
ATOM 2167 C C . ASP B 1 98 ? -2.951 28.656 6.32 1 94.25 98 ASP B C 1
ATOM 2169 O O . ASP B 1 98 ? -3.012 27.953 7.336 1 94.25 98 ASP B O 1
ATOM 2173 N N . LYS B 1 99 ? -3.855 28.797 5.449 1 92.06 99 LYS B N 1
ATOM 2174 C CA . LYS B 1 99 ? -5.09 28.031 5.605 1 92.06 99 LYS B CA 1
ATOM 2175 C C . LYS B 1 99 ? -4.816 26.531 5.578 1 92.06 99 LYS B C 1
ATOM 2177 O O . LYS B 1 99 ? -5.391 25.781 6.367 1 92.06 99 LYS B O 1
ATOM 2182 N N . ALA B 1 100 ? -3.92 26.141 4.77 1 94 100 ALA B N 1
ATOM 2183 C CA . ALA B 1 100 ? -3.578 24.734 4.637 1 94 100 ALA B CA 1
ATOM 2184 C C . ALA B 1 100 ? -2.807 24.234 5.859 1 94 100 ALA B C 1
ATOM 2186 O O . ALA B 1 100 ? -2.873 23.047 6.203 1 94 100 ALA B O 1
ATOM 2187 N N . ASP B 1 101 ? -2.168 25.141 6.527 1 93.88 101 ASP B N 1
ATOM 2188 C CA . ASP B 1 101 ? -1.373 24.766 7.691 1 93.88 101 ASP B CA 1
ATOM 2189 C C . ASP B 1 101 ? -2.264 24.25 8.82 1 93.88 101 ASP B C 1
ATOM 2191 O O . ASP B 1 101 ? -1.879 23.344 9.555 1 93.88 101 ASP B O 1
ATOM 2195 N N . ALA B 1 102 ? -3.373 24.859 8.961 1 91.88 102 ALA B N 1
ATOM 2196 C CA . ALA B 1 102 ? -4.324 24.391 9.961 1 91.88 102 ALA B CA 1
ATOM 2197 C C . ALA B 1 102 ? -4.793 22.969 9.656 1 91.88 102 ALA B C 1
ATOM 2199 O O . ALA B 1 102 ? -4.922 22.141 10.562 1 91.88 102 ALA B O 1
ATOM 2200 N N . ILE B 1 103 ? -4.953 22.734 8.445 1 92.94 103 ILE B N 1
ATOM 2201 C CA . ILE B 1 103 ? -5.375 21.406 8.008 1 92.94 103 ILE B CA 1
ATOM 2202 C C . ILE B 1 103 ? -4.25 20.391 8.234 1 92.94 103 ILE B C 1
ATOM 2204 O O . ILE B 1 103 ? -4.488 19.281 8.703 1 92.94 103 ILE B O 1
ATOM 2208 N N . VAL B 1 104 ? -3.094 20.828 7.953 1 94.5 104 VAL B N 1
ATOM 2209 C CA . VAL B 1 104 ? -1.926 19.984 8.172 1 94.5 104 VAL B CA 1
ATOM 2210 C C . VAL B 1 104 ? -1.834 19.594 9.648 1 94.5 104 VAL B C 1
ATOM 2212 O O . VAL B 1 104 ? -1.577 18.438 9.977 1 94.5 104 VAL B O 1
ATOM 2215 N N . ALA B 1 105 ? -2.055 20.562 10.461 1 94.19 105 ALA B N 1
ATOM 2216 C CA . ALA B 1 105 ? -1.999 20.312 11.898 1 94.19 105 ALA B CA 1
ATOM 2217 C C . ALA B 1 105 ? -3.047 19.281 12.312 1 94.19 105 ALA B C 1
ATOM 2219 O O . ALA B 1 105 ? -2.76 18.375 13.094 1 94.19 105 ALA B O 1
ATOM 2220 N N . ASP B 1 106 ? -4.215 19.406 11.766 1 93.12 106 ASP B N 1
ATOM 2221 C CA . ASP B 1 106 ? -5.297 18.469 12.047 1 93.12 106 ASP B CA 1
ATOM 2222 C C . ASP B 1 106 ? -4.945 17.062 11.562 1 93.12 106 ASP B C 1
ATOM 2224 O O . ASP B 1 106 ? -5.172 16.078 12.273 1 93.12 106 ASP B O 1
ATOM 2228 N N . LEU B 1 107 ? -4.422 16.984 10.422 1 93.5 107 LEU B N 1
ATOM 2229 C CA . LEU B 1 107 ? -4.055 15.711 9.836 1 93.5 107 LEU B CA 1
ATOM 2230 C C . LEU B 1 107 ? -2.926 15.055 10.617 1 93.5 107 LEU B C 1
ATOM 2232 O O . LEU B 1 107 ? -2.936 13.844 10.836 1 93.5 107 LEU B O 1
ATOM 2236 N N . LYS B 1 108 ? -2.008 15.852 11.039 1 93.38 108 LYS B N 1
ATOM 2237 C CA . LYS B 1 108 ? -0.902 15.336 11.836 1 93.38 108 LYS B CA 1
ATOM 2238 C C . LYS B 1 108 ? -1.396 14.805 13.18 1 93.38 108 LYS B C 1
ATOM 2240 O O . LYS B 1 108 ? -0.952 13.75 13.641 1 93.38 108 LYS B O 1
ATOM 2245 N N . ALA B 1 109 ? -2.266 15.539 13.789 1 94.69 109 ALA B N 1
ATOM 2246 C CA . ALA B 1 109 ? -2.842 15.094 15.055 1 94.69 109 ALA B CA 1
ATOM 2247 C C . ALA B 1 109 ? -3.57 13.766 14.898 1 94.69 109 ALA B C 1
ATOM 2249 O O . ALA B 1 109 ? -3.457 12.883 15.75 1 94.69 109 ALA B O 1
ATOM 2250 N N . ASN B 1 110 ? -4.312 13.641 13.828 1 94.25 110 ASN B N 1
ATOM 2251 C CA . ASN B 1 110 ? -4.988 12.391 13.516 1 94.25 110 ASN B CA 1
ATOM 2252 C C . ASN B 1 110 ? -3.994 11.25 13.328 1 94.25 110 ASN B C 1
ATOM 2254 O O . ASN B 1 110 ? -4.188 10.148 13.852 1 94.25 110 ASN B O 1
ATOM 2258 N N . GLY B 1 111 ? -2.951 11.492 12.57 1 94.12 111 GLY B N 1
ATOM 2259 C CA . GLY B 1 111 ? -1.896 10.508 12.375 1 94.12 111 GLY B CA 1
ATOM 2260 C C . GLY B 1 111 ? -1.237 10.07 13.672 1 94.12 111 GLY B C 1
ATOM 2261 O O . GLY B 1 111 ? -1.004 8.875 13.883 1 94.12 111 GLY B O 1
ATOM 2262 N N . ASP B 1 112 ? -0.995 11.047 14.523 1 94.69 112 ASP B N 1
ATOM 2263 C CA . ASP B 1 112 ? -0.387 10.758 15.82 1 94.69 112 ASP B CA 1
ATOM 2264 C C . ASP B 1 112 ? -1.293 9.867 16.656 1 94.69 112 ASP B C 1
ATOM 2266 O O . ASP B 1 112 ? -0.819 8.945 17.328 1 94.69 112 ASP B O 1
ATOM 2270 N N . ARG B 1 113 ? -2.518 10.156 16.672 1 94.88 113 ARG B N 1
ATOM 2271 C CA . ARG B 1 113 ? -3.486 9.344 17.391 1 94.88 113 ARG B CA 1
ATOM 2272 C C . ARG B 1 113 ? -3.49 7.906 16.875 1 94.88 113 ARG B C 1
ATOM 2274 O O . ARG B 1 113 ? -3.473 6.961 17.672 1 94.88 113 ARG B O 1
ATOM 2281 N N . VAL B 1 114 ? -3.5 7.746 15.609 1 95.38 114 VAL B N 1
ATOM 2282 C CA . VAL B 1 114 ? -3.525 6.422 15 1 95.38 114 VAL B CA 1
ATOM 2283 C C . VAL B 1 114 ? -2.244 5.668 15.352 1 95.38 114 VAL B C 1
ATOM 2285 O O . VAL B 1 114 ? -2.281 4.465 15.625 1 95.38 114 VAL B O 1
ATOM 2288 N N . GLU B 1 115 ? -1.131 6.355 15.328 1 95.75 115 GLU B N 1
ATOM 2289 C CA . GLU B 1 115 ? 0.145 5.75 15.695 1 95.75 115 GLU B CA 1
ATOM 2290 C C . GLU B 1 115 ? 0.096 5.184 17.109 1 95.75 115 GLU B C 1
ATOM 2292 O O . GLU B 1 115 ? 0.571 4.07 17.359 1 95.75 115 GLU B O 1
ATOM 2297 N N . ARG B 1 116 ? -0.491 5.941 18 1 95.75 116 ARG B N 1
ATOM 2298 C CA . ARG B 1 116 ? -0.614 5.492 19.375 1 95.75 116 ARG B CA 1
ATOM 2299 C C . ARG B 1 116 ? -1.516 4.266 19.484 1 95.75 116 ARG B C 1
ATOM 2301 O O . ARG B 1 116 ? -1.218 3.328 20.219 1 95.75 116 ARG B O 1
ATOM 2308 N N . LEU B 1 117 ? -2.562 4.25 18.734 1 96.69 117 LEU B N 1
ATOM 2309 C CA . LEU B 1 117 ? -3.488 3.123 18.734 1 96.69 117 LEU B CA 1
ATOM 2310 C C . LEU B 1 117 ? -2.82 1.876 18.156 1 96.69 117 LEU B C 1
ATOM 2312 O O . LEU B 1 117 ? -3.037 0.769 18.656 1 96.69 117 LEU B O 1
ATOM 2316 N N . LEU B 1 118 ? -2.016 2.08 17.156 1 97.06 118 LEU B N 1
ATOM 2317 C CA . LEU B 1 118 ? -1.355 0.993 16.438 1 97.06 118 LEU B CA 1
ATOM 2318 C C . LEU B 1 118 ? -0.517 0.147 17.391 1 97.06 118 LEU B C 1
ATOM 2320 O O . LEU B 1 118 ? -0.482 -1.08 17.266 1 97.06 118 LEU B O 1
ATOM 2324 N N . VAL B 1 119 ? 0.087 0.805 18.391 1 97 119 VAL B N 1
ATOM 2325 C CA . VAL B 1 119 ? 0.977 0.083 19.297 1 97 119 VAL B CA 1
ATOM 2326 C C . VAL B 1 119 ? 0.394 0.088 20.703 1 97 119 VAL B C 1
ATOM 2328 O O . VAL B 1 119 ? 1.136 0.048 21.688 1 97 119 VAL B O 1
ATOM 2331 N N . GLY B 1 120 ? -0.911 0.255 20.75 1 96.81 120 GLY B N 1
ATOM 2332 C CA . GLY B 1 120 ? -1.559 0.156 22.047 1 96.81 120 GLY B CA 1
ATOM 2333 C C . GLY B 1 120 ? -1.211 -1.119 22.781 1 96.81 120 GLY B C 1
ATOM 2334 O O . GLY B 1 120 ? -1.269 -2.211 22.219 1 96.81 120 GLY B O 1
ATOM 2335 N N . GLY B 1 121 ? -0.811 -1.011 24.094 1 97.56 121 GLY B N 1
ATOM 2336 C CA . GLY B 1 121 ? -0.526 -2.176 24.906 1 97.56 121 GLY B CA 1
ATOM 2337 C C . GLY B 1 121 ? 0.905 -2.66 24.781 1 97.56 121 GLY B C 1
ATOM 2338 O O . GLY B 1 121 ? 1.313 -3.594 25.484 1 97.56 121 GLY B O 1
ATOM 2339 N N . PHE B 1 122 ? 1.645 -2.127 23.906 1 97.75 122 PHE B N 1
ATOM 2340 C CA . PHE B 1 122 ? 3.049 -2.498 23.766 1 97.75 122 PHE B CA 1
ATOM 2341 C C . PHE B 1 122 ? 3.887 -1.848 24.859 1 97.75 122 PHE B C 1
ATOM 2343 O O . PHE B 1 122 ? 3.682 -0.679 25.203 1 97.75 122 PHE B O 1
ATOM 2350 N N . SER B 1 123 ? 4.82 -2.549 25.453 1 97.75 123 SER B N 1
ATOM 2351 C CA . SER B 1 123 ? 5.816 -1.965 26.344 1 97.75 123 SER B CA 1
ATOM 2352 C C . SER B 1 123 ? 6.871 -1.186 25.562 1 97.75 123 SER B C 1
ATOM 2354 O O . SER B 1 123 ? 6.973 -1.321 24.344 1 97.75 123 SER B O 1
ATOM 2356 N N . ASP B 1 124 ? 7.629 -0.404 26.266 1 95.88 124 ASP B N 1
ATOM 2357 C CA . ASP B 1 124 ? 8.703 0.338 25.609 1 95.88 124 ASP B CA 1
ATOM 2358 C C . ASP B 1 124 ? 9.727 -0.609 25 1 95.88 124 ASP B C 1
ATOM 2360 O O . ASP B 1 124 ? 10.281 -0.321 23.938 1 95.88 124 ASP B O 1
ATOM 2364 N N . GLY B 1 125 ? 9.961 -1.666 25.641 1 96.56 125 GLY B N 1
ATOM 2365 C CA . GLY B 1 125 ? 10.852 -2.682 25.094 1 96.56 125 GLY B CA 1
ATOM 2366 C C . GLY B 1 125 ? 10.32 -3.314 23.828 1 96.56 125 GLY B C 1
ATOM 2367 O O . GLY B 1 125 ? 11.078 -3.531 22.875 1 96.56 125 GLY B O 1
ATOM 2368 N N . GLU B 1 126 ? 9.047 -3.588 23.844 1 97 126 GLU B N 1
ATOM 2369 C CA . GLU B 1 126 ? 8.422 -4.16 22.656 1 97 126 GLU B CA 1
ATOM 2370 C C . GLU B 1 126 ? 8.453 -3.178 21.484 1 97 126 GLU B C 1
ATOM 2372 O O . GLU B 1 126 ? 8.711 -3.57 20.344 1 97 126 GLU B O 1
ATOM 2377 N N . LYS B 1 127 ? 8.219 -1.934 21.781 1 96.5 127 LYS B N 1
ATOM 2378 C CA . LYS B 1 127 ? 8.258 -0.904 20.734 1 96.5 127 LYS B CA 1
ATOM 2379 C C . LYS B 1 127 ? 9.656 -0.787 20.141 1 96.5 127 LYS B C 1
ATOM 2381 O O . LYS B 1 127 ? 9.805 -0.674 18.922 1 96.5 127 LYS B O 1
ATOM 2386 N N . ALA B 1 128 ? 10.602 -0.809 20.969 1 96 128 ALA B N 1
ATOM 2387 C CA . ALA B 1 128 ? 11.984 -0.718 20.516 1 96 128 ALA B CA 1
ATOM 2388 C C . ALA B 1 128 ? 12.352 -1.92 19.641 1 96 128 ALA B C 1
ATOM 2390 O O . ALA B 1 128 ? 12.992 -1.769 18.609 1 96 128 ALA B O 1
ATOM 2391 N N . ALA B 1 129 ? 11.984 -3.078 20.078 1 96.81 129 ALA B N 1
ATOM 2392 C CA . ALA B 1 129 ? 12.242 -4.289 19.297 1 96.81 129 ALA B CA 1
ATOM 2393 C C . ALA B 1 129 ? 11.562 -4.23 17.938 1 96.81 129 ALA B C 1
ATOM 2395 O O . ALA B 1 129 ? 12.172 -4.566 16.922 1 96.81 129 ALA B O 1
ATOM 2396 N N . LEU B 1 130 ? 10.328 -3.797 17.969 1 96.69 130 LEU B N 1
ATOM 2397 C CA . LEU B 1 130 ? 9.562 -3.689 16.734 1 96.69 130 LEU B CA 1
ATOM 2398 C C . LEU B 1 130 ? 10.227 -2.727 15.758 1 96.69 130 LEU B C 1
ATOM 2400 O O . LEU B 1 130 ? 10.359 -3.031 14.57 1 96.69 130 LEU B O 1
ATOM 2404 N N . ARG B 1 131 ? 10.625 -1.622 16.219 1 96.06 131 ARG B N 1
ATOM 2405 C CA . ARG B 1 131 ? 11.312 -0.648 15.367 1 96.06 131 ARG B CA 1
ATOM 2406 C C . ARG B 1 131 ? 12.594 -1.23 14.789 1 96.06 131 ARG B C 1
ATOM 2408 O O . ARG B 1 131 ? 12.898 -1.028 13.609 1 96.06 131 ARG B O 1
ATOM 2415 N N . ASP B 1 132 ? 13.289 -1.905 15.617 1 97.06 132 ASP B N 1
ATOM 2416 C CA . ASP B 1 132 ? 14.516 -2.561 15.164 1 97.06 132 ASP B CA 1
ATOM 2417 C C . ASP B 1 132 ? 14.219 -3.602 14.094 1 97.06 132 ASP B C 1
ATOM 2419 O O . ASP B 1 132 ? 14.906 -3.662 13.07 1 97.06 132 ASP B O 1
ATOM 2423 N N . TYR B 1 133 ? 13.227 -4.426 14.328 1 97.69 133 TYR B N 1
ATOM 2424 C CA . TYR B 1 133 ? 12.859 -5.461 13.375 1 97.69 133 TYR B CA 1
ATOM 2425 C C . TYR B 1 133 ? 12.469 -4.852 12.031 1 97.69 133 TYR B C 1
ATOM 2427 O O . TYR B 1 133 ? 12.883 -5.336 10.977 1 97.69 133 TYR B O 1
ATOM 2435 N N . VAL B 1 134 ? 11.68 -3.789 12.047 1 97.31 134 VAL B N 1
ATOM 2436 C CA . VAL B 1 134 ? 11.219 -3.137 10.82 1 97.31 134 VAL B CA 1
ATOM 2437 C C . VAL B 1 134 ? 12.414 -2.551 10.07 1 97.31 134 VAL B C 1
ATOM 2439 O O . VAL B 1 134 ? 12.5 -2.668 8.844 1 97.31 134 VAL B O 1
ATOM 2442 N N . ALA B 1 135 ? 13.336 -1.997 10.797 1 96.88 135 ALA B N 1
ATOM 2443 C CA . ALA B 1 135 ? 14.531 -1.438 10.18 1 96.88 135 ALA B CA 1
ATOM 2444 C C . ALA B 1 135 ? 15.367 -2.527 9.516 1 96.88 135 ALA B C 1
ATOM 2446 O O . ALA B 1 135 ? 15.859 -2.344 8.398 1 96.88 135 ALA B O 1
ATOM 2447 N N . ARG B 1 136 ? 15.539 -3.613 10.141 1 97.81 136 ARG B N 1
ATOM 2448 C CA . ARG B 1 136 ? 16.297 -4.73 9.602 1 97.81 136 ARG B CA 1
ATOM 2449 C C . ARG B 1 136 ? 15.609 -5.32 8.375 1 97.81 136 ARG B C 1
ATOM 2451 O O . ARG B 1 136 ? 16.281 -5.695 7.402 1 97.81 136 ARG B O 1
ATOM 2458 N N . MET B 1 137 ? 14.297 -5.422 8.414 1 98 137 MET B N 1
ATOM 2459 C CA . MET B 1 137 ? 13.539 -5.891 7.258 1 98 137 MET B CA 1
ATOM 2460 C C . MET B 1 137 ? 13.773 -4.98 6.051 1 98 137 MET B C 1
ATOM 2462 O O . MET B 1 137 ? 13.992 -5.465 4.941 1 98 137 MET B O 1
ATOM 2466 N N . ARG B 1 138 ? 13.664 -3.705 6.312 1 96.81 138 ARG B N 1
ATOM 2467 C CA . ARG B 1 138 ? 13.898 -2.734 5.25 1 96.81 138 ARG B CA 1
ATOM 2468 C C . ARG B 1 138 ? 15.297 -2.896 4.652 1 96.81 138 ARG B C 1
ATOM 2470 O O . ARG B 1 138 ? 15.453 -2.918 3.432 1 96.81 138 ARG B O 1
ATOM 2477 N N . ALA B 1 139 ? 16.281 -3.055 5.461 1 97.12 139 ALA B N 1
ATOM 2478 C CA . ALA B 1 139 ? 17.656 -3.227 5.016 1 97.12 139 ALA B CA 1
ATOM 2479 C C . ALA B 1 139 ? 17.812 -4.5 4.195 1 97.12 139 ALA B C 1
ATOM 2481 O O . ALA B 1 139 ? 18.531 -4.516 3.188 1 97.12 139 ALA B O 1
ATOM 2482 N N . ASN B 1 140 ? 17.203 -5.57 4.645 1 97.5 140 ASN B N 1
ATOM 2483 C CA . ASN B 1 140 ? 17.25 -6.844 3.932 1 97.5 140 ASN B CA 1
ATOM 2484 C C . ASN B 1 140 ? 16.734 -6.707 2.506 1 97.5 140 ASN B C 1
ATOM 2486 O O . ASN B 1 140 ? 17.359 -7.172 1.558 1 97.5 140 ASN B O 1
ATOM 2490 N N . ILE B 1 141 ? 15.602 -6.059 2.365 1 96.62 141 ILE B N 1
ATOM 2491 C CA . ILE B 1 141 ? 14.977 -5.965 1.051 1 96.62 141 ILE B CA 1
ATOM 2492 C C . ILE B 1 141 ? 15.758 -5 0.169 1 96.62 141 ILE B C 1
ATOM 2494 O O . ILE B 1 141 ? 15.914 -5.23 -1.031 1 96.62 141 ILE B O 1
ATOM 2498 N N . GLU B 1 142 ? 16.234 -3.922 0.729 1 94.12 142 GLU B N 1
ATOM 2499 C CA . GLU B 1 142 ? 17.062 -2.986 -0.031 1 94.12 142 GLU B CA 1
ATOM 2500 C C . GLU B 1 142 ? 18.328 -3.656 -0.537 1 94.12 142 GLU B C 1
ATOM 2502 O O . GLU B 1 142 ? 18.766 -3.418 -1.669 1 94.12 142 GLU B O 1
ATOM 2507 N N . ARG B 1 143 ? 18.922 -4.434 0.304 1 94.12 143 ARG B N 1
ATOM 2508 C CA . ARG B 1 143 ? 20.094 -5.188 -0.094 1 94.12 143 ARG B CA 1
ATOM 2509 C C . ARG B 1 143 ? 19.781 -6.152 -1.231 1 94.12 143 ARG B C 1
ATOM 2511 O O . ARG B 1 143 ? 20.547 -6.266 -2.188 1 94.12 143 ARG B O 1
ATOM 2518 N N . ALA B 1 144 ? 18.703 -6.801 -1.069 1 93.31 144 ALA B N 1
ATOM 2519 C CA . ALA B 1 144 ? 18.297 -7.734 -2.111 1 93.31 144 ALA B CA 1
ATOM 2520 C C . ALA B 1 144 ? 18.062 -7.012 -3.436 1 93.31 144 ALA B C 1
ATOM 2522 O O . ALA B 1 144 ? 18.406 -7.527 -4.5 1 93.31 144 ALA B O 1
ATOM 2523 N N . GLN B 1 145 ? 17.438 -5.902 -3.385 1 90.88 145 GLN B N 1
ATOM 2524 C CA . GLN B 1 145 ? 17.156 -5.113 -4.582 1 90.88 145 GLN B CA 1
ATOM 2525 C C . GLN B 1 145 ? 18.453 -4.664 -5.258 1 90.88 145 GLN B C 1
ATOM 2527 O O . GLN B 1 145 ? 18.562 -4.715 -6.484 1 90.88 145 GLN B O 1
ATOM 2532 N N . ARG B 1 146 ? 19.406 -4.254 -4.48 1 89 146 ARG B N 1
ATOM 2533 C CA . ARG B 1 146 ? 20.688 -3.828 -5.016 1 89 146 ARG B CA 1
ATOM 2534 C C . ARG B 1 146 ? 21.406 -4.988 -5.703 1 89 146 ARG B C 1
ATOM 2536 O O . ARG B 1 146 ? 21.984 -4.812 -6.773 1 89 146 ARG B O 1
ATOM 2543 N N . GLU B 1 147 ? 21.391 -6.09 -5.074 1 87.31 147 GLU B N 1
ATOM 2544 C CA . GLU B 1 147 ? 22.031 -7.273 -5.633 1 87.31 147 GLU B CA 1
ATOM 2545 C C . GLU B 1 147 ? 21.344 -7.707 -6.93 1 87.31 147 GLU B C 1
ATOM 2547 O O . GLU B 1 147 ? 22.016 -8.148 -7.871 1 87.31 147 GLU B O 1
ATOM 2552 N N . PHE B 1 148 ? 20.109 -7.559 -6.938 1 85.56 148 PHE B N 1
ATOM 2553 C CA . PHE B 1 148 ? 19.359 -7.906 -8.133 1 85.56 148 PHE B CA 1
ATOM 2554 C C . PHE B 1 148 ? 19.703 -6.965 -9.281 1 85.56 148 PHE B C 1
ATOM 2556 O O . PHE B 1 148 ? 19.875 -7.41 -10.422 1 85.56 148 PHE B O 1
ATOM 2563 N N . GLU B 1 149 ? 19.703 -5.719 -9.055 1 80.5 149 GLU B N 1
ATOM 2564 C CA . GLU B 1 149 ? 20.031 -4.715 -10.055 1 80.5 149 GLU B CA 1
ATOM 2565 C C . GLU B 1 149 ? 21.453 -4.922 -10.594 1 80.5 149 GLU B C 1
ATOM 2567 O O . GLU B 1 149 ? 21.703 -4.695 -11.773 1 80.5 149 GLU B O 1
ATOM 2572 N N . HIS B 1 150 ? 22.312 -5.293 -9.742 1 78.62 150 HIS B N 1
ATOM 2573 C CA . HIS B 1 150 ? 23.703 -5.52 -10.141 1 78.62 150 HIS B CA 1
ATOM 2574 C C . HIS B 1 150 ? 23.828 -6.746 -11.031 1 78.62 150 HIS B C 1
ATOM 2576 O O . HIS B 1 150 ? 24.688 -6.789 -11.922 1 78.62 150 HIS B O 1
ATOM 2582 N N . GLN B 1 151 ? 23.047 -7.684 -10.672 1 73 151 GLN B N 1
ATOM 2583 C CA . GLN B 1 151 ? 23.094 -8.906 -11.469 1 73 151 GLN B CA 1
ATOM 2584 C C . GLN B 1 151 ? 22.438 -8.695 -12.836 1 73 151 GLN B C 1
ATOM 2586 O O . GLN B 1 151 ? 22.812 -9.336 -13.812 1 73 151 GLN B O 1
ATOM 2591 N N . THR B 1 152 ? 21.406 -7.895 -12.961 1 67.69 152 THR B N 1
ATOM 2592 C CA . THR B 1 152 ? 20.688 -7.688 -14.203 1 67.69 152 THR B CA 1
ATOM 2593 C C . THR B 1 152 ? 21.375 -6.633 -15.062 1 67.69 152 THR B C 1
ATOM 2595 O O . THR B 1 152 ? 21.094 -6.52 -16.266 1 67.69 152 THR B O 1
ATOM 2598 N N . LEU B 1 153 ? 22.125 -5.754 -14.602 1 61 153 LEU B N 1
ATOM 2599 C CA . LEU B 1 153 ? 22.891 -4.801 -15.398 1 61 153 LEU B CA 1
ATOM 2600 C C . LEU B 1 153 ? 23.938 -5.52 -16.25 1 61 153 LEU B C 1
ATOM 2602 O O . LEU B 1 153 ? 24.656 -6.387 -15.758 1 61 153 LEU B O 1
ATOM 2606 N N . PRO B 1 154 ? 23.688 -5.414 -17.562 1 56.84 154 PRO B N 1
ATOM 2607 C CA . PRO B 1 154 ? 24.719 -6.008 -18.422 1 56.84 154 PRO B CA 1
ATOM 2608 C C . PRO B 1 154 ? 26.141 -5.727 -17.938 1 56.84 154 PRO B C 1
ATOM 2610 O O . PRO B 1 154 ? 26.422 -4.621 -17.484 1 56.84 154 PRO B O 1
ATOM 2613 N N . GLN B 1 155 ? 26.75 -6.66 -17.359 1 51.91 155 GLN B N 1
ATOM 2614 C CA . GLN B 1 155 ? 28.188 -6.461 -17.156 1 51.91 155 GLN B CA 1
ATOM 2615 C C . GLN B 1 155 ? 28.828 -5.805 -18.359 1 51.91 155 GLN B C 1
ATOM 2617 O O . GLN B 1 155 ? 28.625 -6.25 -19.5 1 51.91 155 GLN B O 1
ATOM 2622 N N . SER B 1 156 ? 28.906 -4.535 -18.328 1 52 156 SER B N 1
ATOM 2623 C CA . SER B 1 156 ? 29.625 -3.893 -19.406 1 52 156 SER B CA 1
ATOM 2624 C C . SER B 1 156 ? 30.75 -4.785 -19.938 1 52 156 SER B C 1
ATOM 2626 O O . SER B 1 156 ? 31.531 -5.324 -19.156 1 52 156 SER B O 1
ATOM 2628 N N . PRO B 1 157 ? 30.516 -5.262 -21.109 1 50.59 157 PRO B N 1
ATOM 2629 C CA . PRO B 1 157 ? 31.688 -5.973 -21.641 1 50.59 157 PRO B CA 1
ATOM 2630 C C . PRO B 1 157 ? 33 -5.23 -21.359 1 50.59 157 PRO B C 1
ATOM 2632 O O . PRO B 1 157 ? 33.094 -4.023 -21.609 1 50.59 157 PRO B O 1
ATOM 2635 N N . VAL B 1 158 ? 33.656 -5.629 -20.391 1 48.44 158 VAL B N 1
ATOM 2636 C CA . VAL B 1 158 ? 35.031 -5.117 -20.281 1 48.44 158 VAL B CA 1
ATOM 2637 C C . VAL B 1 158 ? 35.656 -5.039 -21.672 1 48.44 158 VAL B C 1
ATOM 2639 O O . VAL B 1 158 ? 35.906 -6.066 -22.312 1 48.44 158 VAL B O 1
ATOM 2642 N N . VAL B 1 159 ? 35.25 -4.125 -22.453 1 46.31 159 VAL B N 1
ATOM 2643 C CA . VAL B 1 159 ? 36 -3.885 -23.672 1 46.31 159 VAL B CA 1
ATOM 2644 C C . VAL B 1 159 ? 37.5 -3.846 -23.328 1 46.31 159 VAL B C 1
ATOM 2646 O O . VAL B 1 159 ? 37.938 -2.996 -22.562 1 46.31 159 VAL B O 1
ATOM 2649 N N . MET B 1 160 ? 38.156 -4.973 -23.344 1 43.12 160 MET B N 1
ATOM 2650 C CA . MET B 1 160 ? 39.625 -4.992 -23.344 1 43.12 160 MET B CA 1
ATOM 2651 C C . MET B 1 160 ? 40.188 -3.936 -24.281 1 43.12 160 MET B C 1
ATOM 2653 O O . MET B 1 160 ? 39.875 -3.947 -25.484 1 43.12 160 MET B O 1
ATOM 2657 N N . ALA B 1 161 ? 40.438 -2.787 -23.766 1 43.94 161 ALA B N 1
ATOM 2658 C CA . ALA B 1 161 ? 41.156 -1.799 -24.562 1 43.94 161 ALA B CA 1
ATOM 2659 C C . ALA B 1 161 ? 42.281 -2.461 -25.391 1 43.94 161 ALA B C 1
ATOM 2661 O O . ALA B 1 161 ? 42.938 -3.371 -24.906 1 43.94 161 ALA B O 1
ATOM 2662 N N . PRO B 1 162 ? 42.094 -2.381 -26.719 1 43.53 162 PRO B N 1
ATOM 2663 C CA . PRO B 1 162 ? 43.188 -2.961 -27.5 1 43.53 162 PRO B CA 1
ATOM 2664 C C . PRO B 1 162 ? 44.562 -2.619 -26.922 1 43.53 162 PRO B C 1
ATOM 2666 O O . PRO B 1 162 ? 44.75 -1.538 -26.359 1 43.53 162 PRO B O 1
ATOM 2669 N N . ASP B 1 163 ? 45.281 -3.576 -26.469 1 43.97 163 ASP B N 1
ATOM 2670 C CA . ASP B 1 163 ? 46.688 -3.393 -26.078 1 43.97 163 ASP B CA 1
ATOM 2671 C C . ASP B 1 163 ? 47.406 -2.475 -27.047 1 43.97 163 ASP B C 1
ATOM 2673 O O . ASP B 1 163 ? 47.531 -2.801 -28.234 1 43.97 163 ASP B O 1
ATOM 2677 N N . GLN B 1 164 ? 47.156 -1.107 -27 1 41.06 164 GLN B N 1
ATOM 2678 C CA . GLN B 1 164 ? 48 -0.205 -27.781 1 41.06 164 GLN B CA 1
ATOM 2679 C C . GLN B 1 164 ? 49.438 -0.674 -27.797 1 41.06 164 GLN B C 1
ATOM 2681 O O . GLN B 1 164 ? 50.094 -0.783 -26.75 1 41.06 164 GLN B O 1
ATOM 2686 N N . ASP B 1 165 ? 49.844 -1.567 -28.75 1 40.69 165 ASP B N 1
ATOM 2687 C CA . ASP B 1 165 ? 51.188 -1.937 -29.094 1 40.69 165 ASP B CA 1
ATOM 2688 C C . ASP B 1 165 ? 52.125 -0.729 -29.016 1 40.69 165 ASP B C 1
ATOM 2690 O O . ASP B 1 165 ? 51.781 0.371 -29.438 1 40.69 165 ASP B O 1
ATOM 2694 N N . GLY B 1 166 ? 53.062 -0.709 -28.125 1 36 166 GLY B N 1
ATOM 2695 C CA . GLY B 1 166 ? 54.188 0.175 -27.797 1 36 166 GLY B CA 1
ATOM 2696 C C . GLY B 1 166 ? 54.844 0.755 -29.031 1 36 166 GLY B C 1
ATOM 2697 O O . GLY B 1 166 ? 55.406 0.016 -29.859 1 36 166 GLY B O 1
ATOM 2698 N N . ALA B 1 167 ? 54.312 1.896 -29.484 1 38.34 167 ALA B N 1
ATOM 2699 C CA . ALA B 1 167 ? 55 2.74 -30.453 1 38.34 167 ALA B CA 1
ATOM 2700 C C . ALA B 1 167 ? 56.5 2.729 -30.219 1 38.34 167 ALA B C 1
ATOM 2702 O O . ALA B 1 167 ? 56.969 3.029 -29.109 1 38.34 167 ALA B O 1
ATOM 2703 N N . GLU B 1 168 ? 57.312 1.851 -30.953 1 35.66 168 GLU B N 1
ATOM 2704 C CA . GLU B 1 168 ? 58.781 1.855 -31.062 1 35.66 168 GLU B CA 1
ATOM 2705 C C . GLU B 1 168 ? 59.281 3.256 -31.375 1 35.66 168 GLU B C 1
ATOM 2707 O O . GLU B 1 168 ? 58.938 3.848 -32.406 1 35.66 168 GLU B O 1
ATOM 2712 N N . VAL B 1 169 ? 59.438 4.086 -30.406 1 35.34 169 VAL B N 1
ATOM 2713 C CA . VAL B 1 169 ? 60.156 5.352 -30.5 1 35.34 169 VAL B CA 1
ATOM 2714 C C . VAL B 1 169 ? 61.469 5.148 -31.25 1 35.34 169 VAL B C 1
ATOM 2716 O O . VAL B 1 169 ? 62.312 4.375 -30.828 1 35.34 169 VAL B O 1
ATOM 2719 N N . ALA B 1 170 ? 61.406 5.184 -32.594 1 36.5 170 ALA B N 1
ATOM 2720 C CA . ALA B 1 170 ? 62.594 5.273 -33.438 1 36.5 170 ALA B CA 1
ATOM 2721 C C . ALA B 1 170 ? 63.5 6.438 -33.031 1 36.5 170 ALA B C 1
ATOM 2723 O O . ALA B 1 170 ? 63.062 7.598 -33.062 1 36.5 170 ALA B O 1
ATOM 2724 N N . ASN B 1 171 ? 64.25 6.242 -32.062 1 33.97 171 ASN B N 1
ATOM 2725 C CA . ASN B 1 171 ? 65.375 7.109 -31.609 1 33.97 171 ASN B CA 1
ATOM 2726 C C . ASN B 1 171 ? 66.188 7.625 -32.781 1 33.97 171 ASN B C 1
ATOM 2728 O O . ASN B 1 171 ? 66.938 6.859 -33.438 1 33.97 171 ASN B O 1
ATOM 2732 N N . THR B 1 172 ? 65.5 8.398 -33.688 1 33.19 172 THR B N 1
ATOM 2733 C CA . THR B 1 172 ? 66.25 9.086 -34.75 1 33.19 172 THR B CA 1
ATOM 2734 C C . THR B 1 172 ? 67.438 9.805 -34.125 1 33.19 172 THR B C 1
ATOM 2736 O O . THR B 1 172 ? 67.312 10.719 -33.344 1 33.19 172 THR B O 1
ATOM 2739 N N . LYS B 1 173 ? 68.5 9.039 -33.906 1 35.41 173 LYS B N 1
ATOM 2740 C CA . LYS B 1 173 ? 69.875 9.578 -33.625 1 35.41 173 LYS B CA 1
ATOM 2741 C C . LYS B 1 173 ? 70.188 10.703 -34.594 1 35.41 173 LYS B C 1
ATOM 2743 O O . LYS B 1 173 ? 70.312 10.469 -35.812 1 35.41 173 LYS B O 1
ATOM 2748 N N . GLU B 1 174 ? 69.438 11.844 -34.562 1 33.5 174 GLU B N 1
ATOM 2749 C CA . GLU B 1 174 ? 69.875 13.008 -35.312 1 33.5 174 GLU B CA 1
ATOM 2750 C C . GLU B 1 174 ? 71.375 13.227 -35.094 1 33.5 174 GLU B C 1
ATOM 2752 O O . GLU B 1 174 ? 71.875 13.422 -33.969 1 33.5 174 GLU B O 1
ATOM 2757 N N . GLU B 1 175 ? 72.188 12.461 -35.844 1 32.75 175 GLU B N 1
ATOM 2758 C CA . GLU B 1 175 ? 73.625 12.789 -36.062 1 32.75 175 GLU B CA 1
ATOM 2759 C C . GLU B 1 175 ? 73.812 14.266 -36.375 1 32.75 175 GLU B C 1
ATOM 2761 O O . GLU B 1 175 ? 73.25 14.75 -37.375 1 32.75 175 GLU B O 1
ATOM 2766 N N . ASN B 1 176 ? 73.688 15.078 -35.375 1 33.88 176 ASN B N 1
ATOM 2767 C CA . ASN B 1 176 ? 74.188 16.438 -35.469 1 33.88 176 ASN B CA 1
ATOM 2768 C C . ASN B 1 176 ? 75.562 16.5 -36.156 1 33.88 176 ASN B C 1
ATOM 2770 O O . ASN B 1 176 ? 76.562 16.031 -35.594 1 33.88 176 ASN B O 1
ATOM 2774 N N . GLU B 1 177 ? 75.625 16.047 -37.406 1 26.61 177 GLU B N 1
ATOM 2775 C CA . GLU B 1 177 ? 76.75 16.734 -38.125 1 26.61 177 GLU B CA 1
ATOM 2776 C C . GLU B 1 177 ? 76.375 18.219 -38.344 1 26.61 177 GLU B C 1
ATOM 2778 O O . GLU B 1 177 ? 75.25 18.562 -38.625 1 26.61 177 GLU B O 1
#

Solvent-accessible surface area (backbone atoms only — not comparable to full-atom values): 20592 Å² total; per-residue (Å²): 124,87,68,78,50,61,70,57,53,52,42,52,35,47,49,50,50,55,51,44,52,61,70,64,45,54,64,68,48,47,66,72,40,69,76,42,53,65,55,53,50,52,49,64,75,38,67,90,50,89,40,38,68,67,54,52,22,63,74,67,72,45,50,68,70,54,44,52,52,53,50,49,53,37,34,73,71,46,33,34,46,75,38,80,38,90,91,38,81,87,44,45,32,58,40,75,31,76,66,32,48,56,43,49,52,52,53,49,52,50,52,51,52,49,55,51,42,39,52,60,90,58,50,74,67,52,49,51,50,49,54,49,51,52,52,50,28,40,50,36,46,51,50,51,47,52,53,48,52,60,68,67,44,74,72,68,74,76,71,73,70,75,78,79,74,80,80,78,78,77,78,76,76,75,74,81,122,124,88,67,80,50,62,70,57,54,52,42,50,36,46,50,50,49,53,50,43,52,62,69,65,45,54,64,68,48,46,65,73,39,69,75,42,52,64,57,52,50,51,49,63,76,39,68,90,51,89,39,37,68,66,54,51,22,63,74,67,72,46,50,68,69,54,44,53,52,53,50,50,51,38,34,73,72,46,35,34,46,75,38,79,38,92,90,39,82,86,42,45,32,58,41,76,31,74,64,33,48,57,44,48,51,54,51,50,53,47,51,52,52,50,54,52,42,37,51,58,92,56,49,73,67,52,50,51,50,49,53,50,50,54,51,50,27,39,51,35,45,53,51,50,48,52,54,48,52,60,68,67,43,74,71,67,72,76,71,73,67,73,79,77,73,78,79,77,77,75,77,72,74,74,73,81,119

Sequence (354 aa):
MDQHILSIEMRAVTKAVDRYLGESMPQTARETTGGNAHIIMFLARNRGREIYQHTIEQKFCITRSTASRVLALMEKKGLIARESVEHDARCKRIVLTDKADAIVADLKANGDRVERLLVGGFSDGEKAALRDYVARMRANIERAQREFEHQTLPQSPVVMAPDQDGAEVANTKEENEMDQHILSIEMRAVTKAVDRYLGESMPQTARETTGGNAHIIMFLARNRGREIYQHTIEQKFCITRSTASRVLALMEKKGLIARESVEHDARCKRIVLTDKADAIVADLKANGDRVERLLVGGFSDGEKAALRDYVARMRANIERAQREFEHQTLPQSPVVMAPDQDGAEVANTKEENE